Protein AF-0000000084530137 (afdb_homodimer)

Nearest PDB structures (foldseek):
  2fe7-assembly1_B  TM=9.454E-01  e=5.101E-19  Pseudomonas aeruginosa UCBPP-PA14
  3bj8-assembly2_C  TM=8.697E-01  e=1.556E-16  Mus musculus
  3bj7-assembly2_C  TM=8.629E-01  e=3.522E-16  Mus musculus
  8xj9-assembly1_A  TM=8.993E-01  e=8.491E-16  Arabidopsis thaliana
  1qsm-assembly1_D  TM=8.325E-01  e=2.299E-10  Saccharomyces cerevisiae

Radius of gyration: 19.6 Å; Cα contacts (8 Å, |Δi|>4): 644; chains: 2; bounding box: 40×62×44 Å

InterPro domains:
  IPR000182 GNAT domain [PF00583] (25-135)
  IPR000182 GNAT domain [PS51186] (1-159)
  IPR016181 Acyl-CoA N-acyltransferase [SSF55729] (1-149)
  IPR051016 Diverse Substrate Acetyltransferase [PTHR10545] (2-153)

pLDDT: mean 96.39, std 3.55, range [76.0, 98.94]

Secondary structure (DSSP, 8-state):
-EEE--GGGHHHHHHHHHHHHHHTT-GGG----HHHHHHHHHSSS---EEEEEE-TTT--EEEEEEEEEEEETTTTEEEEEEEEEEE-GGGTTSSHHHHHHHHHHHHHHHTT--EEEEEEETT-HHHHHHHHHTT-EE-TTEEEEEEEHHHHHHHHH--/-EEE--GGGHHHHHHHHHHHHHHTT-GGG----HHHHHHHHHSSS---EEEEEE-TTT--EEEEEEEEEEEETTTTEEEEEEEEEEE-GGGTTSSHHHHHHHHHHHHHHHTT--EEEEEEETT-HHHHHHHHHTT-EE-TTEEEEEEEHHHHHHHHT--

Organism: Streptomyces rubellomurinus (strain ATCC 31215) (NCBI:txid359131)

Structure (mmCIF, N/CA/C/O backbone):
data_AF-0000000084530137-model_v1
#
loop_
_entity.id
_entity.type
_entity.pdbx_description
1 polymer 'GCN5 family acetyltransferase'
#
loop_
_atom_site.group_PDB
_atom_site.id
_atom_site.type_symbol
_atom_site.label_atom_id
_atom_site.label_alt_id
_atom_site.label_comp_id
_atom_site.label_asym_id
_atom_site.label_entity_id
_atom_site.label_seq_id
_atom_site.pdbx_PDB_ins_code
_atom_site.Cartn_x
_atom_site.Cartn_y
_atom_site.Cartn_z
_atom_site.occupancy
_atom_site.B_iso_or_equiv
_atom_site.auth_seq_id
_atom_site.auth_comp_id
_atom_site.auth_asym_id
_atom_site.auth_atom_id
_atom_site.pdbx_PDB_model_num
ATOM 1 N N . MET A 1 1 ? 5.191 21.438 15.141 1 92.12 1 MET A N 1
ATOM 2 C CA . MET A 1 1 ? 5.633 20.219 15.797 1 92.12 1 MET A CA 1
ATOM 3 C C . MET A 1 1 ? 4.926 19 15.219 1 92.12 1 MET A C 1
ATOM 5 O O . MET A 1 1 ? 3.746 19.062 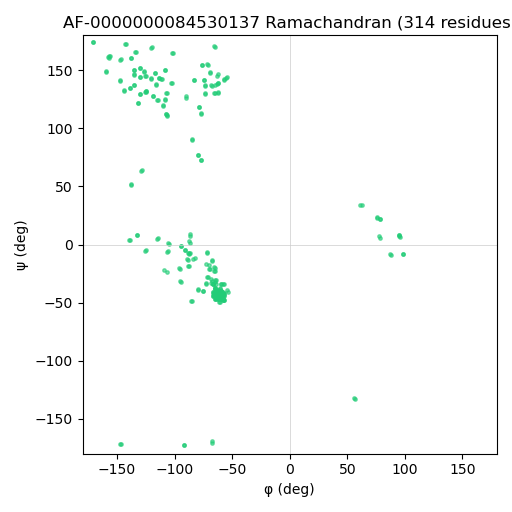14.867 1 92.12 1 MET A O 1
ATOM 9 N N . ILE A 1 2 ? 5.629 17.891 14.961 1 98.06 2 ILE A N 1
ATOM 10 C CA . ILE A 1 2 ? 5.055 16.641 14.5 1 98.06 2 ILE A CA 1
ATOM 11 C C . ILE A 1 2 ? 5.062 15.609 15.633 1 98.06 2 ILE A C 1
ATOM 13 O O . ILE A 1 2 ? 6.07 15.453 16.328 1 98.06 2 ILE A O 1
ATOM 17 N N . ARG A 1 3 ? 3.961 15 15.844 1 98.25 3 ARG A N 1
ATOM 18 C CA . ARG A 1 3 ? 3.891 13.953 16.859 1 98.25 3 ARG A CA 1
ATOM 19 C C . ARG A 1 3 ? 3.076 12.766 16.359 1 98.25 3 ARG A C 1
ATOM 21 O O . ARG A 1 3 ? 2.281 12.891 15.43 1 98.25 3 ARG A O 1
ATOM 28 N N . THR A 1 4 ? 3.293 11.586 17.047 1 98.69 4 THR A N 1
ATOM 29 C CA . THR A 1 4 ? 2.475 10.414 16.75 1 98.69 4 THR A CA 1
ATOM 30 C C . THR A 1 4 ? 1.034 10.633 17.203 1 98.69 4 THR A C 1
ATOM 32 O O . THR A 1 4 ? 0.796 11.188 18.281 1 98.69 4 THR A O 1
ATOM 35 N N . ALA A 1 5 ? 0.106 10.242 16.391 1 98.81 5 ALA A N 1
ATOM 36 C CA . ALA A 1 5 ? -1.306 10.328 16.75 1 98.81 5 ALA A CA 1
ATOM 37 C C . ALA A 1 5 ? -1.616 9.445 17.953 1 98.81 5 ALA A C 1
ATOM 39 O O . ALA A 1 5 ? -0.988 8.406 18.156 1 98.81 5 ALA A O 1
ATOM 40 N N . VAL A 1 6 ? -2.527 9.914 18.766 1 98.62 6 VAL A N 1
ATOM 41 C CA . VAL A 1 6 ? -3.057 9.125 19.875 1 98.62 6 VAL A CA 1
ATOM 42 C C . VAL A 1 6 ? -4.562 8.945 19.703 1 98.62 6 VAL A C 1
ATOM 44 O O . VAL A 1 6 ? -5.18 9.578 18.844 1 98.62 6 VAL A O 1
ATOM 47 N N . ALA A 1 7 ? -5.152 8.07 20.516 1 98.62 7 ALA A N 1
ATOM 48 C CA . ALA A 1 7 ? -6.551 7.676 20.344 1 98.62 7 ALA A CA 1
ATOM 49 C C . ALA A 1 7 ? -7.469 8.891 20.391 1 98.62 7 ALA A C 1
ATOM 51 O O . ALA A 1 7 ? -8.484 8.938 19.688 1 98.62 7 ALA A O 1
ATOM 52 N N . SER A 1 8 ? -7.102 9.836 21.188 1 98.56 8 SER A N 1
ATOM 53 C CA . SER A 1 8 ? -7.953 11.016 21.328 1 98.56 8 SER A CA 1
ATOM 54 C C . SER A 1 8 ? -7.91 11.891 20.094 1 98.56 8 SER A C 1
ATOM 56 O O . SER A 1 8 ? -8.711 12.82 19.953 1 98.56 8 SER A O 1
ATOM 58 N N . ASP A 1 9 ? -7.051 11.602 19.109 1 98.75 9 ASP A N 1
ATOM 59 C CA . ASP A 1 9 ? -6.945 12.375 17.875 1 98.75 9 ASP A CA 1
ATOM 60 C C . ASP A 1 9 ? -7.93 11.875 16.828 1 98.75 9 ASP A C 1
ATOM 62 O O . ASP A 1 9 ? -8.086 12.492 15.773 1 98.75 9 ASP A O 1
ATOM 66 N N . VAL A 1 10 ? -8.633 10.766 17.078 1 98.81 10 VAL A N 1
ATOM 67 C CA . VAL A 1 10 ? -9.453 10.109 16.062 1 98.81 10 VAL A CA 1
ATOM 68 C C . VAL A 1 10 ? -10.484 11.094 15.523 1 98.81 10 VAL A C 1
ATOM 70 O O . VAL A 1 10 ? -10.648 11.227 14.312 1 98.81 10 VAL A O 1
ATOM 73 N N . PRO A 1 11 ? -11.156 11.93 16.328 1 98.69 11 PRO A N 1
ATOM 74 C CA . PRO A 1 11 ? -12.133 12.867 15.766 1 98.69 11 PRO A CA 1
ATOM 75 C C . PRO A 1 11 ? -11.5 13.906 14.852 1 98.69 11 PRO A C 1
ATOM 77 O O . PRO A 1 11 ? -12.047 14.211 13.789 1 98.69 11 PRO A O 1
ATOM 80 N N . VAL A 1 12 ? -10.367 14.43 15.203 1 98.69 12 VAL A N 1
ATOM 81 C CA . VAL A 1 12 ? -9.742 15.453 14.367 1 98.69 12 VAL A CA 1
ATOM 82 C C . VAL A 1 12 ? -9.18 14.812 13.102 1 98.69 12 VAL A C 1
ATOM 84 O O . VAL A 1 12 ? -9.195 15.422 12.031 1 98.69 12 VAL A O 1
ATOM 87 N N . ILE A 1 13 ? -8.703 13.586 13.195 1 98.69 13 ILE A N 1
ATOM 88 C CA . ILE A 1 13 ? -8.242 12.867 12.008 1 98.69 13 ILE A CA 1
ATOM 89 C C . ILE A 1 13 ? -9.406 12.688 11.031 1 98.69 13 ILE A C 1
ATOM 91 O O . ILE A 1 13 ? -9.258 12.938 9.836 1 98.69 13 ILE A O 1
ATOM 95 N N . ARG A 1 14 ? -10.539 12.266 11.547 1 98.56 14 ARG A N 1
ATOM 96 C CA . ARG A 1 14 ? -11.711 12.125 10.68 1 98.56 14 ARG A CA 1
ATOM 97 C C . ARG A 1 14 ? -12.078 13.461 10.047 1 98.56 14 ARG A C 1
ATOM 99 O O . ARG A 1 14 ? -12.445 13.516 8.875 1 98.56 14 ARG A O 1
ATOM 106 N N . GLU A 1 15 ? -11.984 14.492 10.812 1 98.06 15 GLU A N 1
ATOM 107 C CA . GLU A 1 15 ? -12.258 15.828 10.297 1 98.06 15 GLU A CA 1
ATOM 108 C C . GLU A 1 15 ? -11.312 16.188 9.156 1 98.06 15 GLU A C 1
ATOM 110 O O . GLU A 1 15 ? -11.734 16.719 8.125 1 98.06 15 GLU A O 1
ATOM 115 N N . PHE A 1 16 ? -10.031 15.922 9.352 1 98.31 16 PHE A N 1
ATOM 116 C CA . PHE A 1 16 ? -9.047 16.188 8.312 1 98.31 16 PHE A CA 1
ATOM 117 C C . PHE A 1 16 ? -9.352 15.398 7.051 1 98.31 16 PHE A C 1
ATOM 119 O O . PHE A 1 16 ? -9.211 15.914 5.938 1 98.31 16 PHE A O 1
ATOM 126 N N . ILE A 1 17 ? -9.75 14.117 7.227 1 97.81 17 ILE A N 1
ATOM 127 C CA . ILE A 1 17 ? -10.102 13.281 6.09 1 97.81 17 ILE A CA 1
ATOM 128 C C . ILE A 1 17 ? -11.266 13.906 5.328 1 97.81 17 ILE A C 1
ATOM 130 O O . ILE A 1 17 ? -11.258 13.961 4.098 1 97.81 17 ILE A O 1
ATOM 134 N N . ARG A 1 18 ? -12.234 14.422 6.004 1 97 18 ARG A N 1
ATOM 135 C CA . ARG A 1 18 ? -13.391 15.062 5.387 1 97 18 ARG A CA 1
ATOM 136 C C . ARG A 1 18 ? -12.984 16.344 4.66 1 97 18 ARG A C 1
ATOM 138 O O . ARG A 1 18 ? -13.445 16.594 3.545 1 97 18 ARG A O 1
ATOM 145 N N . GLU A 1 19 ? -12.164 17.141 5.289 1 96.69 19 GLU A N 1
ATOM 146 C CA . GLU A 1 19 ? -11.68 18.359 4.664 1 96.69 19 GLU A CA 1
ATOM 147 C C . GLU A 1 19 ? -10.891 18.062 3.391 1 96.69 19 GLU A C 1
ATOM 149 O O . GLU A 1 19 ? -11.023 18.766 2.391 1 96.69 19 GLU A O 1
ATOM 154 N N . LEU A 1 20 ? -10.102 17 3.482 1 95.56 20 LEU A N 1
ATOM 155 C CA . LEU A 1 20 ? -9.352 16.562 2.309 1 95.56 20 LEU A CA 1
ATOM 156 C C . LEU A 1 20 ? -10.297 16.141 1.185 1 95.56 20 LEU A C 1
ATOM 158 O O . LEU A 1 20 ? -10.094 16.516 0.028 1 95.56 20 LEU A O 1
ATOM 162 N N . ALA A 1 21 ? -11.281 15.359 1.534 1 93.88 21 ALA A N 1
ATOM 163 C CA . ALA A 1 21 ? -12.273 14.93 0.555 1 93.88 21 ALA A CA 1
ATOM 164 C C . ALA A 1 21 ? -12.961 16.125 -0.092 1 93.88 21 ALA A C 1
ATOM 166 O O . ALA A 1 21 ? -13.234 16.109 -1.296 1 93.88 21 ALA A O 1
ATOM 167 N N . GLU A 1 22 ? -13.281 17.109 0.69 1 92.5 22 GLU A N 1
ATOM 168 C CA . GLU A 1 22 ? -13.898 18.328 0.171 1 92.5 22 GLU A CA 1
ATOM 169 C C . GLU A 1 22 ? -12.977 19.031 -0.825 1 92.5 22 GLU A C 1
ATOM 171 O O . GLU A 1 22 ? -13.43 19.5 -1.873 1 92.5 22 GLU A O 1
ATOM 176 N N . TYR A 1 23 ? -11.766 19.062 -0.437 1 87.31 23 TYR A N 1
ATOM 177 C CA . TYR A 1 23 ? -10.773 19.672 -1.307 1 87.31 23 TYR A CA 1
ATOM 178 C C . TYR A 1 23 ? -10.695 18.953 -2.648 1 87.31 23 TYR A C 1
ATOM 180 O O . TYR A 1 23 ? -10.539 19.594 -3.693 1 87.31 23 TYR A O 1
ATOM 188 N N . GLU A 1 24 ? -10.828 17.609 -2.615 1 85.25 24 GLU A N 1
ATOM 189 C CA . GLU A 1 24 ? -10.742 16.781 -3.818 1 85.25 24 GLU A CA 1
ATOM 190 C C . GLU A 1 24 ? -12.102 16.672 -4.504 1 85.25 24 GLU A C 1
ATOM 192 O O . GLU A 1 24 ? -12.266 15.898 -5.449 1 85.25 24 GLU A O 1
ATOM 197 N N . LYS A 1 25 ? -13.164 17.422 -4.078 1 84.88 25 LYS A N 1
ATOM 198 C CA . LYS A 1 25 ? -14.508 17.547 -4.637 1 84.88 25 LYS A CA 1
ATOM 199 C C . LYS A 1 25 ? -15.242 16.219 -4.609 1 84.88 25 LYS A C 1
ATOM 201 O O . LYS A 1 25 ? -15.984 15.891 -5.535 1 84.88 25 LYS A O 1
ATOM 206 N N . GLU A 1 26 ? -14.938 15.383 -3.502 1 85.69 26 GLU A N 1
ATOM 207 C CA . GLU A 1 26 ? -15.633 14.109 -3.303 1 85.69 26 GLU A CA 1
ATOM 208 C C . GLU A 1 26 ? -15.992 13.906 -1.833 1 85.69 26 GLU A C 1
ATOM 210 O O . GLU A 1 26 ? -15.711 12.844 -1.267 1 85.69 26 GLU A O 1
ATOM 215 N N . PRO A 1 27 ? -16.641 14.906 -1.236 1 83.94 27 PRO A N 1
ATOM 216 C CA . PRO A 1 27 ? -16.906 14.758 0.197 1 83.94 27 PRO A CA 1
ATOM 217 C C . PRO A 1 27 ? -17.844 13.594 0.507 1 83.94 27 PRO A C 1
ATOM 219 O O . PRO A 1 27 ? -17.766 13 1.58 1 83.94 27 PRO A O 1
ATOM 222 N N . GLN A 1 28 ? -18.734 13.266 -0.36 1 85.06 28 GLN A N 1
ATOM 223 C CA . GLN A 1 28 ? -19.719 12.219 -0.14 1 85.06 28 GLN A CA 1
ATOM 224 C C . GLN A 1 28 ? -19.062 10.844 -0.082 1 85.06 28 GLN A C 1
ATOM 226 O O . GLN A 1 28 ? -19.672 9.883 0.391 1 85.06 28 GLN A O 1
ATOM 231 N N . GLU A 1 29 ? -17.875 10.805 -0.488 1 86.38 29 GLU A N 1
ATOM 232 C CA . GLU A 1 29 ? -17.172 9.531 -0.521 1 86.38 29 GLU A CA 1
ATOM 233 C C . GLU A 1 29 ? -16.469 9.25 0.808 1 86.38 29 GLU A C 1
ATOM 235 O O . GLU A 1 29 ? -16.078 8.109 1.08 1 86.38 29 GLU A O 1
ATOM 240 N N . ALA A 1 30 ? -16.266 10.25 1.609 1 92.69 30 ALA A N 1
ATOM 241 C CA . ALA A 1 30 ? -15.609 10.07 2.906 1 92.69 30 ALA A CA 1
ATOM 242 C C . ALA A 1 30 ? -16.625 9.656 3.971 1 92.69 30 ALA A C 1
ATOM 244 O O . ALA A 1 30 ? -17.172 10.5 4.688 1 92.69 30 ALA A O 1
ATOM 245 N N . VAL A 1 31 ? -16.828 8.391 4.148 1 94.44 31 VAL A N 1
ATOM 246 C CA . VAL A 1 31 ? -17.906 7.902 5.004 1 94.44 31 VAL A CA 1
ATOM 247 C C . VAL A 1 31 ? -17.328 7.168 6.207 1 94.44 31 VAL A C 1
ATOM 249 O O . VAL A 1 31 ? -18.062 6.578 7 1 94.44 31 VAL A O 1
ATOM 252 N N . ALA A 1 32 ? -16.047 7.188 6.324 1 96.75 32 ALA A N 1
ATOM 253 C CA . ALA A 1 32 ? -15.398 6.504 7.438 1 96.75 32 ALA A CA 1
ATOM 254 C C . ALA A 1 32 ? -15.914 7.023 8.773 1 96.75 32 ALA A C 1
ATOM 256 O O . ALA A 1 32 ? -16.125 8.227 8.945 1 96.75 32 ALA A O 1
ATOM 257 N N . THR A 1 33 ? -16.094 6.129 9.773 1 98 33 THR A N 1
ATOM 258 C CA . THR A 1 33 ? -16.578 6.5 11.102 1 98 33 THR A CA 1
ATOM 259 C C . THR A 1 33 ? -15.422 6.582 12.094 1 98 33 THR A C 1
ATOM 261 O O . THR A 1 33 ? -14.336 6.059 11.844 1 98 33 THR A O 1
ATOM 264 N N . ASP A 1 34 ? -15.742 7.219 13.211 1 98.38 34 ASP A N 1
ATOM 265 C CA . ASP A 1 34 ? -14.758 7.27 14.297 1 98.38 34 ASP A CA 1
ATOM 266 C C . ASP A 1 34 ? -14.383 5.867 14.758 1 98.38 34 ASP A C 1
ATOM 268 O O . ASP A 1 34 ? -13.219 5.594 15.047 1 98.38 34 ASP A O 1
ATOM 272 N N . GLU A 1 35 ? -15.375 5.051 14.82 1 98.31 35 GLU A N 1
ATOM 273 C CA . GLU A 1 35 ? -15.148 3.688 15.297 1 98.31 35 GLU A CA 1
ATOM 274 C C . GLU A 1 35 ? -14.219 2.924 14.359 1 98.31 35 GLU A C 1
ATOM 276 O O . GLU A 1 35 ? -13.312 2.227 14.805 1 98.31 35 GLU A O 1
ATOM 281 N N . GLN A 1 36 ? -14.469 3.006 13.109 1 98.38 36 GLN A N 1
ATOM 282 C CA . GLN A 1 36 ? -13.625 2.352 12.117 1 98.38 36 GLN A CA 1
ATOM 283 C C . GLN A 1 36 ? -12.18 2.842 12.219 1 98.38 36 GLN A C 1
ATOM 285 O O . GLN A 1 36 ? -11.25 2.039 12.227 1 98.38 36 GLN A O 1
ATOM 290 N N . LEU A 1 37 ? -12.047 4.172 12.297 1 98.69 37 LEU A N 1
ATOM 291 C CA . LEU A 1 37 ? -10.711 4.766 12.359 1 98.69 37 LEU A CA 1
ATOM 292 C C . LEU A 1 37 ? -10.016 4.391 13.664 1 98.69 37 LEU A C 1
ATOM 294 O O . LEU A 1 37 ? -8.82 4.105 13.672 1 98.69 37 LEU A O 1
ATOM 298 N N . HIS A 1 38 ? -10.766 4.406 14.75 1 98.75 38 HIS A N 1
ATOM 299 C CA . HIS A 1 38 ? -10.195 3.994 16.031 1 98.75 38 HIS A CA 1
ATOM 300 C C . HIS A 1 38 ? -9.68 2.561 15.961 1 98.75 38 HIS A C 1
ATOM 302 O O . HIS A 1 38 ? -8.57 2.275 16.422 1 98.75 38 HIS A O 1
ATOM 308 N N . THR A 1 39 ? -10.438 1.698 15.422 1 98.44 39 THR A N 1
ATOM 309 C CA . THR A 1 39 ? -10.047 0.297 15.312 1 98.44 39 THR A CA 1
ATOM 310 C C . THR A 1 39 ? -8.805 0.145 14.445 1 98.44 39 THR A C 1
ATOM 312 O O . THR A 1 39 ? -7.867 -0.567 14.812 1 98.44 39 THR A O 1
ATOM 315 N N . ALA A 1 40 ? -8.773 0.836 13.305 1 98.5 40 ALA A N 1
ATOM 316 C CA . ALA A 1 40 ? -7.672 0.711 12.359 1 98.5 40 ALA A CA 1
ATOM 317 C C . ALA A 1 40 ? -6.371 1.255 12.945 1 98.5 40 ALA A C 1
ATOM 319 O O . ALA A 1 40 ? -5.293 0.729 12.672 1 98.5 40 ALA A O 1
ATOM 320 N N . LEU A 1 41 ? -6.48 2.291 13.758 1 98.75 41 LEU A N 1
ATOM 321 C CA . LEU A 1 41 ? -5.309 3.021 14.234 1 98.75 41 LEU A CA 1
ATOM 322 C C . LEU A 1 41 ? -4.859 2.498 15.594 1 98.75 41 LEU A C 1
ATOM 324 O O . LEU A 1 41 ? -3.664 2.506 15.898 1 98.75 41 LEU A O 1
ATOM 328 N N . PHE A 1 42 ? -5.84 2.023 16.422 1 98.56 42 PHE A N 1
ATOM 329 C CA . PHE A 1 42 ? -5.496 1.815 17.828 1 98.56 42 PHE A CA 1
ATOM 330 C C . PHE A 1 42 ? -6.109 0.521 18.344 1 98.56 42 PHE A C 1
ATOM 332 O O . PHE A 1 42 ? -6.066 0.25 19.547 1 98.56 42 PHE A O 1
ATOM 339 N N . GLY A 1 43 ? -6.766 -0.242 17.484 1 97.44 43 GLY A N 1
ATOM 340 C CA . GLY A 1 43 ? -7.309 -1.525 17.906 1 97.44 43 GLY A CA 1
ATOM 341 C C . GLY A 1 43 ? -6.238 -2.549 18.234 1 97.44 43 GLY A C 1
ATOM 342 O O . GLY A 1 43 ? -5.055 -2.217 18.312 1 97.44 43 GLY A O 1
ATOM 343 N N . PRO A 1 44 ? -6.535 -3.795 18.422 1 95.56 44 PRO A N 1
ATOM 344 C CA . PRO A 1 44 ? -5.605 -4.84 18.875 1 95.56 44 PRO A CA 1
ATOM 345 C C . PRO A 1 44 ? -4.594 -5.223 17.797 1 95.56 44 PRO A C 1
ATOM 347 O O . PRO A 1 44 ? -3.506 -5.715 18.109 1 95.56 44 PRO A O 1
ATOM 350 N N . ASP A 1 45 ? -4.941 -5.074 16.578 1 95.12 45 ASP A N 1
ATOM 351 C CA . ASP A 1 45 ? -4.066 -5.395 15.453 1 95.12 45 ASP A CA 1
ATOM 352 C C . ASP A 1 45 ? -3.979 -4.223 14.477 1 95.12 45 ASP A C 1
ATOM 354 O O . ASP A 1 45 ? -4.406 -4.336 13.32 1 95.12 45 ASP A O 1
ATOM 358 N N . PRO A 1 46 ? -3.447 -3.131 14.938 1 97.62 46 PRO A N 1
ATOM 359 C CA . PRO A 1 46 ? -3.416 -1.936 14.094 1 97.62 46 PRO A CA 1
ATOM 360 C C . PRO A 1 46 ? -2.549 -2.115 12.852 1 97.62 46 PRO A C 1
ATOM 362 O O . PRO A 1 46 ? -1.483 -2.73 12.914 1 97.62 46 PRO A O 1
ATOM 365 N N . ALA A 1 47 ? -3.012 -1.654 11.734 1 98.31 47 ALA A N 1
ATOM 366 C CA . ALA A 1 47 ? -2.264 -1.688 10.484 1 98.31 47 ALA A CA 1
ATOM 367 C C . ALA A 1 47 ? -2.316 -0.337 9.781 1 98.31 47 ALA A C 1
ATOM 369 O O . ALA A 1 47 ? -2.074 -0.251 8.57 1 98.31 47 ALA A O 1
ATOM 370 N N . LEU A 1 48 ? -2.844 0.654 10.453 1 98.81 48 LEU A N 1
ATOM 371 C CA . LEU A 1 48 ? -2.826 2.064 10.086 1 98.81 48 LEU A CA 1
ATOM 372 C C . LEU A 1 48 ? -2.137 2.898 11.156 1 98.81 48 LEU A C 1
ATOM 374 O O . LEU A 1 48 ? -2.305 2.643 12.352 1 98.81 48 LEU A O 1
ATOM 378 N N . PHE A 1 49 ? -1.392 3.9 10.641 1 98.88 49 PHE A N 1
ATOM 379 C CA . PHE A 1 49 ? -0.631 4.73 11.57 1 98.88 49 PHE A CA 1
ATOM 380 C C . PHE A 1 49 ? -0.782 6.207 11.219 1 98.88 49 PHE A C 1
ATOM 382 O O . PHE A 1 49 ? -0.988 6.559 10.055 1 98.88 49 PHE A O 1
ATOM 389 N N . GLY A 1 50 ? -0.696 7.023 12.234 1 98.81 50 GLY A N 1
ATOM 390 C CA . GLY A 1 50 ? -0.952 8.438 11.992 1 98.81 50 GLY A CA 1
ATOM 391 C C . GLY A 1 50 ? 0.061 9.352 12.656 1 98.81 50 GLY A C 1
ATOM 392 O O . GLY A 1 50 ? 0.558 9.047 13.742 1 98.81 50 GLY A O 1
ATOM 393 N N . LEU A 1 51 ? 0.352 10.461 12.016 1 98.94 51 LEU A N 1
ATOM 394 C CA . LEU A 1 51 ? 1.078 11.602 12.562 1 98.94 51 LEU A CA 1
ATOM 395 C C . LEU A 1 51 ? 0.195 12.844 12.586 1 98.94 51 LEU A C 1
ATOM 397 O O . LEU A 1 51 ? -0.662 13.023 11.719 1 98.94 51 LEU A O 1
ATOM 401 N N . ILE A 1 52 ? 0.418 13.688 13.57 1 98.88 52 ILE A N 1
ATOM 402 C CA . ILE A 1 52 ? -0.293 14.953 13.695 1 98.88 52 ILE A CA 1
ATOM 403 C C . ILE A 1 52 ? 0.701 16.109 13.625 1 98.88 52 ILE A C 1
ATOM 405 O O . ILE A 1 52 ? 1.749 16.078 14.273 1 98.88 52 ILE A O 1
ATOM 409 N N . ALA A 1 53 ? 0.429 17.031 12.758 1 98.75 53 ALA A N 1
ATOM 410 C CA . ALA A 1 53 ? 1.119 18.312 12.766 1 98.75 53 ALA A CA 1
ATOM 411 C C . ALA A 1 53 ? 0.384 19.328 13.648 1 98.75 53 ALA A C 1
ATOM 413 O O . ALA A 1 53 ? -0.814 19.562 13.469 1 98.75 53 ALA A O 1
ATOM 414 N N . GLU A 1 54 ? 1.09 19.891 14.547 1 98.12 54 GLU A N 1
ATOM 415 C CA . GLU A 1 54 ? 0.515 20.891 15.438 1 98.12 54 GLU A CA 1
ATOM 416 C C . GLU A 1 54 ? 1.079 22.281 15.148 1 98.12 54 GLU A C 1
ATOM 418 O O . GLU A 1 54 ? 2.266 22.422 14.844 1 98.12 54 GLU A O 1
ATOM 423 N N . ASP A 1 55 ? 0.166 23.25 15.266 1 95.62 55 ASP A N 1
ATOM 424 C CA . ASP A 1 55 ? 0.615 24.641 15.219 1 95.62 55 ASP A CA 1
ATOM 425 C C . ASP A 1 55 ? 1.51 24.969 16.406 1 95.62 55 ASP A C 1
ATOM 427 O O . ASP A 1 55 ? 1.137 24.719 17.562 1 95.62 55 ASP A O 1
ATOM 431 N N . ASP A 1 56 ? 2.609 25.547 16.141 1 90.88 56 ASP A N 1
ATOM 432 C CA . ASP A 1 56 ? 3.586 25.781 17.203 1 90.88 56 ASP A CA 1
ATOM 433 C C . ASP A 1 56 ? 3.064 26.812 18.203 1 90.88 56 ASP A C 1
ATOM 435 O O . ASP A 1 56 ? 3.377 26.734 19.391 1 90.88 56 ASP A O 1
ATOM 439 N N . ALA A 1 57 ? 2.307 27.75 17.75 1 92.19 57 ALA A N 1
ATOM 440 C CA . ALA A 1 57 ? 1.833 28.844 18.594 1 92.19 57 ALA A CA 1
ATOM 441 C C . ALA A 1 57 ? 0.642 28.406 19.438 1 92.19 57 ALA A C 1
ATOM 443 O O . ALA A 1 57 ? 0.564 28.719 20.625 1 92.19 57 ALA A O 1
ATOM 444 N N . THR A 1 58 ? -0.281 27.609 18.906 1 93.62 58 THR A N 1
ATOM 445 C CA . THR A 1 58 ? -1.544 27.297 19.562 1 93.62 58 THR A CA 1
ATOM 446 C C . THR A 1 58 ? -1.549 25.875 20.094 1 93.62 58 THR A C 1
ATOM 448 O O . THR A 1 58 ? -2.35 25.516 20.953 1 93.62 58 THR A O 1
ATOM 451 N N . GLY A 1 59 ? -0.758 25.031 19.547 1 94.62 59 GLY A N 1
ATOM 452 C CA . GLY A 1 59 ? -0.756 23.609 19.891 1 94.62 59 GLY A CA 1
ATOM 453 C C . GLY A 1 59 ? -1.894 22.844 19.266 1 94.62 59 GLY A C 1
ATOM 454 O O . GLY A 1 59 ? -2.055 21.641 19.516 1 94.62 59 GLY A O 1
ATOM 455 N N . GLU A 1 60 ? -2.621 23.469 18.422 1 96.75 60 GLU A N 1
ATOM 456 C CA . GLU A 1 60 ? -3.77 22.844 17.781 1 96.75 60 GLU A CA 1
ATOM 457 C C . GLU A 1 60 ? -3.338 22.016 16.562 1 96.75 60 GLU A C 1
ATOM 459 O O . GLU A 1 60 ? -2.449 22.422 15.812 1 96.75 60 GLU A O 1
ATOM 464 N N . PRO A 1 61 ? -4.031 20.859 16.422 1 98.56 61 PRO A N 1
ATOM 465 C CA . PRO A 1 61 ? -3.754 20.109 15.195 1 98.56 61 PRO A CA 1
ATOM 466 C C . PRO A 1 61 ? -4.125 20.875 13.93 1 98.56 61 PRO A C 1
ATOM 468 O O . PRO A 1 61 ? -5.23 21.422 13.836 1 98.56 61 PRO A O 1
ATOM 471 N N . VAL A 1 62 ? -3.193 20.938 12.969 1 98.44 62 VAL A N 1
ATOM 472 C CA . VAL A 1 62 ? -3.463 21.688 11.758 1 98.44 62 VAL A CA 1
ATOM 473 C C . VAL A 1 62 ? -3.275 20.797 10.531 1 98.44 62 VAL A C 1
ATOM 475 O O . VAL A 1 62 ? -3.539 21.219 9.406 1 98.44 62 VAL A O 1
ATOM 478 N N . GLY A 1 63 ? -2.814 19.562 10.727 1 98.56 63 GLY A N 1
ATOM 479 C CA . GLY A 1 63 ? -2.607 18.625 9.633 1 98.56 63 GLY A CA 1
ATOM 480 C C . GLY A 1 63 ? -2.295 17.219 10.109 1 98.56 63 GLY A C 1
ATOM 481 O O . GLY A 1 63 ? -2.182 16.969 11.312 1 98.56 63 GLY A O 1
ATOM 482 N N . PHE A 1 64 ? -2.225 16.328 9.125 1 98.88 64 PHE A N 1
ATOM 483 C CA . PHE A 1 64 ? -1.947 14.945 9.492 1 98.88 64 PHE A CA 1
ATOM 484 C C . PHE A 1 64 ? -1.345 14.188 8.312 1 98.88 64 PHE A C 1
ATOM 486 O O . PHE A 1 64 ? -1.347 14.68 7.184 1 98.88 64 PHE A O 1
ATOM 493 N N . ALA A 1 65 ? -0.739 13.102 8.625 1 98.81 65 ALA A N 1
ATOM 494 C CA . ALA A 1 65 ? -0.377 12.031 7.695 1 98.81 65 ALA A CA 1
ATOM 495 C C . ALA A 1 65 ? -0.835 10.68 8.219 1 98.81 65 ALA A C 1
ATOM 497 O O . ALA A 1 65 ? -0.614 10.352 9.391 1 98.81 65 ALA A O 1
ATOM 498 N N . VAL A 1 66 ? -1.526 9.914 7.414 1 98.81 66 VAL A N 1
ATOM 499 C CA . VAL A 1 66 ? -1.841 8.531 7.762 1 98.81 66 VAL A CA 1
ATOM 500 C C . VAL A 1 66 ? -1.169 7.578 6.773 1 98.81 66 VAL A C 1
ATOM 502 O O . VAL A 1 66 ? -1.125 7.855 5.57 1 98.81 66 VAL A O 1
ATOM 505 N N . TRP A 1 67 ? -0.616 6.523 7.309 1 98.88 67 TRP A N 1
ATOM 506 C CA . TRP A 1 67 ? 0.218 5.633 6.508 1 98.88 67 TRP A CA 1
ATOM 507 C C . TRP A 1 67 ? 0.086 4.191 6.984 1 98.88 67 TRP A C 1
ATOM 509 O O . TRP A 1 67 ? -0.47 3.934 8.055 1 98.88 67 TRP A O 1
ATOM 519 N N . PHE A 1 68 ? 0.422 3.23 6.148 1 98.88 68 PHE A N 1
ATOM 520 C CA . PHE A 1 68 ? 0.481 1.809 6.469 1 98.88 68 PHE A CA 1
ATOM 521 C C . PHE A 1 68 ? 1.76 1.184 5.922 1 98.88 68 PHE A C 1
ATOM 523 O O . PHE A 1 68 ? 2.498 1.824 5.168 1 98.88 68 PHE A O 1
ATOM 530 N N . ARG A 1 69 ? 2.061 0.008 6.383 1 98.75 69 ARG A N 1
ATOM 531 C CA . ARG A 1 69 ? 3.285 -0.659 5.953 1 98.75 69 ARG A CA 1
ATOM 532 C C . ARG A 1 69 ? 3.107 -1.289 4.574 1 98.75 69 ARG A C 1
ATOM 534 O O . ARG A 1 69 ? 2.166 -2.053 4.352 1 98.75 69 ARG A O 1
ATOM 541 N N . ASN A 1 70 ? 3.896 -0.839 3.615 1 98.81 70 ASN A N 1
ATOM 542 C CA . ASN A 1 70 ? 4.051 -1.621 2.393 1 98.81 70 ASN A CA 1
ATOM 543 C C . ASN A 1 70 ? 5.234 -2.58 2.488 1 98.81 70 ASN A C 1
ATOM 545 O O . ASN A 1 70 ? 5.727 -2.857 3.582 1 98.81 70 ASN A O 1
ATOM 549 N N . PHE A 1 71 ? 5.594 -3.248 1.384 1 98.62 71 PHE A N 1
ATOM 550 C CA . PHE A 1 71 ? 6.676 -4.227 1.42 1 98.62 71 PHE A CA 1
ATOM 551 C C . PHE A 1 71 ? 7.422 -4.258 0.093 1 98.62 71 PHE A C 1
ATOM 553 O O . PHE A 1 71 ? 6.812 -4.156 -0.973 1 98.62 71 PHE A O 1
ATOM 560 N N . SER A 1 72 ? 8.711 -4.398 0.2 1 97.31 72 SER A N 1
ATOM 561 C CA . SER A 1 72 ? 9.555 -4.637 -0.97 1 97.31 72 SER A CA 1
ATOM 562 C C . SER A 1 72 ? 10.055 -6.074 -1.004 1 97.31 72 SER A C 1
ATOM 564 O O . SER A 1 72 ? 10.898 -6.461 -0.194 1 97.31 72 SER A O 1
ATOM 566 N N . THR A 1 73 ? 9.586 -6.836 -1.974 1 96.69 73 THR A N 1
ATOM 567 C CA . THR A 1 73 ? 10.023 -8.219 -2.102 1 96.69 73 THR A CA 1
ATOM 568 C C . THR A 1 73 ? 11.477 -8.289 -2.551 1 96.69 73 THR A C 1
ATOM 570 O O . THR A 1 73 ? 12.141 -9.312 -2.367 1 96.69 73 THR A O 1
ATOM 573 N N . TRP A 1 74 ? 11.969 -7.207 -3.164 1 95 74 TRP A N 1
ATOM 574 C CA . TRP A 1 74 ? 13.359 -7.156 -3.607 1 95 74 TRP A CA 1
ATOM 575 C C . TRP A 1 74 ? 14.305 -6.957 -2.426 1 95 74 TRP A C 1
ATOM 577 O O . TRP A 1 74 ? 15.328 -7.637 -2.318 1 95 74 TRP A O 1
ATOM 587 N N . ARG A 1 75 ? 13.852 -6.113 -1.532 1 96.12 75 ARG A N 1
ATOM 588 C CA . ARG A 1 75 ? 14.711 -5.762 -0.406 1 96.12 75 ARG A CA 1
ATOM 589 C C . ARG A 1 75 ? 14.398 -6.617 0.815 1 96.12 75 ARG A C 1
ATOM 591 O O . ARG A 1 75 ? 15.203 -6.707 1.742 1 96.12 75 ARG A O 1
ATOM 598 N N . GLY A 1 76 ? 13.219 -7.172 0.812 1 97.44 76 GLY A N 1
ATOM 599 C CA . GLY A 1 76 ? 12.805 -8.008 1.929 1 97.44 76 GLY A CA 1
ATOM 600 C C . GLY A 1 76 ? 12.43 -7.203 3.164 1 97.44 76 GLY A C 1
ATOM 601 O O . GLY A 1 76 ? 12.562 -7.691 4.289 1 97.44 76 GLY A O 1
ATOM 602 N N . THR A 1 77 ? 12.07 -5.957 2.971 1 97.69 77 THR A N 1
ATOM 603 C CA . THR A 1 77 ? 11.727 -5.117 4.113 1 97.69 77 THR A CA 1
ATOM 604 C C . THR A 1 77 ? 10.391 -4.422 3.891 1 97.69 77 THR A C 1
ATOM 606 O O . THR A 1 77 ? 9.992 -4.184 2.75 1 97.69 77 THR A O 1
ATOM 609 N N . HIS A 1 78 ? 9.75 -4.148 5.012 1 98.44 78 HIS A N 1
ATOM 610 C CA . HIS A 1 78 ? 8.617 -3.234 4.953 1 98.44 78 HIS A CA 1
ATOM 611 C C . HIS A 1 78 ? 9.055 -1.83 4.555 1 98.44 78 HIS A C 1
ATOM 613 O O . HIS A 1 78 ? 10.25 -1.577 4.375 1 98.44 78 HIS A O 1
ATOM 619 N N . GLY A 1 79 ? 8.133 -0.968 4.27 1 98.62 79 GLY A N 1
ATOM 620 C CA . GLY A 1 79 ? 8.211 0.462 4.023 1 98.62 79 GLY A CA 1
ATOM 621 C C . GLY A 1 79 ? 6.992 1.222 4.504 1 98.62 79 GLY A C 1
ATOM 622 O O . GLY A 1 79 ? 6.18 0.686 5.262 1 98.62 79 GLY A O 1
ATOM 623 N N . VAL A 1 80 ? 7.004 2.469 4.121 1 98.81 80 VAL A N 1
ATOM 624 C CA . VAL A 1 80 ? 5.879 3.342 4.43 1 98.81 80 VAL A CA 1
ATOM 625 C C . VAL A 1 80 ? 5.094 3.641 3.154 1 98.81 80 VAL A C 1
ATOM 627 O O . VAL A 1 80 ? 5.672 4.027 2.137 1 98.81 80 VAL A O 1
ATOM 630 N N . TYR A 1 81 ? 3.826 3.361 3.203 1 98.94 81 TYR A N 1
ATOM 631 C CA . TYR A 1 81 ? 2.947 3.918 2.182 1 98.94 81 TYR A CA 1
ATOM 632 C C . TYR A 1 81 ? 2.08 5.031 2.756 1 98.94 81 TYR A C 1
ATOM 634 O O . TYR A 1 81 ? 1.211 4.781 3.594 1 98.94 81 TYR A O 1
ATOM 642 N N . LEU A 1 82 ? 2.348 6.258 2.328 1 98.81 82 LEU A N 1
ATOM 643 C CA . LEU A 1 82 ? 1.584 7.426 2.754 1 98.81 82 LEU A CA 1
ATOM 644 C C . LEU A 1 82 ? 0.246 7.496 2.025 1 98.81 82 LEU A C 1
ATOM 646 O O . LEU A 1 82 ? 0.205 7.723 0.814 1 98.81 82 LEU A O 1
ATOM 650 N N . GLU A 1 83 ? -0.846 7.309 2.74 1 98.44 83 GLU A N 1
ATOM 651 C CA . GLU A 1 83 ? -2.184 7.305 2.154 1 98.44 83 GLU A CA 1
ATOM 652 C C . GLU A 1 83 ? -2.736 8.719 2.035 1 98.44 83 GLU A C 1
ATOM 654 O O . GLU A 1 83 ? -3.285 9.094 0.996 1 98.44 83 GLU A O 1
ATOM 659 N N . ASP A 1 84 ? -2.641 9.453 3.104 1 97.94 84 ASP A N 1
ATOM 660 C CA . ASP A 1 84 ? -3.131 10.828 3.1 1 97.94 84 ASP A CA 1
ATOM 661 C C . ASP A 1 84 ? -2.131 11.773 3.766 1 97.94 84 ASP A C 1
ATOM 663 O O . ASP A 1 84 ? -1.528 11.422 4.785 1 97.94 84 ASP A O 1
ATOM 667 N N . LEU A 1 85 ? -1.967 12.828 3.18 1 97.56 85 LEU A N 1
ATOM 668 C CA . LEU A 1 85 ? -1.268 13.984 3.73 1 97.56 85 LEU A CA 1
ATOM 669 C C . LEU A 1 85 ? -2.084 15.258 3.537 1 97.56 85 LEU A C 1
ATOM 671 O O . LEU A 1 85 ? -2.471 15.586 2.414 1 97.56 85 LEU A O 1
ATOM 675 N N . TYR A 1 86 ? -2.391 15.906 4.66 1 97.5 86 TYR A N 1
ATOM 676 C CA . TYR A 1 86 ? -3.258 17.078 4.602 1 97.5 86 TYR A CA 1
ATOM 677 C C . TYR A 1 86 ? -2.828 18.125 5.625 1 97.5 86 TYR A C 1
ATOM 679 O O . TYR A 1 86 ? -2.477 17.781 6.758 1 97.5 86 TYR A O 1
ATOM 687 N N . VAL A 1 87 ? -2.738 19.297 5.195 1 97.25 87 VAL A N 1
ATOM 688 C CA . VAL A 1 87 ? -2.547 20.469 6.035 1 97.25 87 VAL A CA 1
ATOM 689 C C . VAL A 1 87 ? -3.65 21.484 5.762 1 97.25 87 VAL A C 1
ATOM 691 O O . VAL A 1 87 ? -3.967 21.781 4.602 1 97.25 87 VAL A O 1
ATOM 694 N N . ARG A 1 88 ? -4.262 22 6.805 1 97.31 88 ARG A N 1
ATOM 695 C CA . ARG A 1 88 ? -5.301 23 6.629 1 97.31 88 ARG A CA 1
ATOM 696 C C . ARG A 1 88 ? -4.789 24.188 5.809 1 97.31 88 ARG A C 1
ATOM 698 O O . ARG A 1 88 ? -3.645 24.609 5.973 1 97.31 88 ARG A O 1
ATOM 705 N N . PRO A 1 89 ? -5.707 24.703 4.984 1 95.62 89 PRO A N 1
ATOM 706 C CA . PRO A 1 89 ? -5.305 25.797 4.102 1 95.62 89 PRO A CA 1
ATOM 707 C C . PRO A 1 89 ? -4.66 26.953 4.859 1 95.62 89 PRO A C 1
ATOM 709 O O . PRO A 1 89 ? -3.643 27.5 4.414 1 95.62 89 PRO A O 1
ATOM 712 N N . GLU A 1 90 ? -5.148 27.328 5.988 1 94.31 90 GLU A N 1
ATOM 713 C CA . GLU A 1 90 ? -4.668 28.469 6.742 1 94.31 90 GLU A CA 1
ATOM 714 C C . GLU A 1 90 ? -3.289 28.219 7.34 1 94.31 90 GLU A C 1
ATOM 716 O O . GLU A 1 90 ? -2.609 29.141 7.777 1 94.31 90 GLU A O 1
ATOM 721 N N . ALA A 1 91 ? -2.9 26.969 7.422 1 95.25 91 ALA A N 1
ATOM 722 C CA . ALA A 1 91 ? -1.62 26.609 8.023 1 95.25 91 ALA A CA 1
ATOM 723 C C . ALA A 1 91 ? -0.594 26.234 6.961 1 95.25 91 ALA A C 1
ATOM 725 O O . ALA A 1 91 ? 0.535 25.859 7.281 1 95.25 91 ALA A O 1
ATOM 726 N N . ARG A 1 92 ? -0.976 26.297 5.695 1 92.62 92 ARG A N 1
ATOM 727 C CA . ARG A 1 92 ? -0.057 25.953 4.613 1 92.62 92 ARG A CA 1
ATOM 728 C C . ARG A 1 92 ? 1.021 27.016 4.457 1 92.62 92 ARG A C 1
ATOM 730 O O . ARG A 1 92 ? 0.858 28.156 4.926 1 92.62 92 ARG A O 1
ATOM 737 N N . GLY A 1 93 ? 2.15 26.641 3.928 1 89 93 GLY A N 1
ATOM 738 C CA . GLY A 1 93 ? 3.271 27.562 3.797 1 89 93 GLY A CA 1
ATOM 739 C C . GLY A 1 93 ? 4.16 27.594 5.023 1 89 93 GLY A C 1
ATOM 740 O O . GLY A 1 93 ? 5.227 28.203 5.008 1 89 93 GLY A O 1
ATOM 741 N N . GLY A 1 94 ? 3.695 26.938 6.078 1 89.44 94 GLY A N 1
ATOM 742 C CA . GLY A 1 94 ? 4.449 26.906 7.324 1 89.44 94 GLY A CA 1
ATOM 743 C C . GLY A 1 94 ? 5.402 25.719 7.406 1 89.44 94 GLY A C 1
ATOM 744 O O . GLY A 1 94 ? 6.121 25.562 8.398 1 89.44 94 GLY A O 1
ATOM 745 N N . GLY A 1 95 ? 5.355 24.875 6.461 1 92.75 95 GLY A N 1
ATOM 746 C CA . GLY A 1 95 ? 6.301 23.766 6.406 1 92.75 95 GLY A CA 1
ATOM 747 C C . GLY A 1 95 ? 5.762 22.484 7.02 1 92.75 95 GLY A C 1
ATOM 748 O O . GLY A 1 95 ? 6.48 21.5 7.129 1 92.75 95 GLY A O 1
ATOM 749 N N . HIS A 1 96 ? 4.512 22.422 7.383 1 96 96 HIS A N 1
ATOM 750 C CA . HIS A 1 96 ? 3.932 21.281 8.07 1 96 96 HIS A CA 1
ATOM 751 C C . HIS A 1 96 ? 3.926 20.047 7.168 1 96 96 HIS A C 1
ATOM 753 O O . HIS A 1 96 ? 4.242 18.938 7.621 1 96 96 HIS A O 1
ATOM 759 N N . GLY A 1 97 ? 3.549 20.219 5.91 1 96 97 GLY A N 1
ATOM 760 C CA . GLY A 1 97 ? 3.543 19.109 4.98 1 96 97 GLY A CA 1
ATOM 761 C C . GLY A 1 97 ? 4.91 18.484 4.797 1 96 97 GLY A C 1
ATOM 762 O O . GLY A 1 97 ? 5.047 17.25 4.848 1 96 97 GLY A O 1
ATOM 763 N N . LYS A 1 98 ? 5.855 19.344 4.637 1 94.88 98 LYS A N 1
ATOM 764 C CA . LYS A 1 98 ? 7.234 18.875 4.52 1 94.88 98 LYS A CA 1
ATOM 765 C C . LYS A 1 98 ? 7.672 18.141 5.785 1 94.88 98 LYS A C 1
ATOM 767 O O . LYS A 1 98 ? 8.273 17.062 5.711 1 94.88 98 LYS A O 1
ATOM 772 N N . ALA A 1 99 ? 7.387 18.688 6.875 1 96.94 99 ALA A N 1
ATOM 773 C CA . ALA A 1 99 ? 7.781 18.094 8.156 1 96.94 99 ALA A CA 1
ATOM 774 C C . ALA A 1 99 ? 7.16 16.719 8.336 1 96.94 99 ALA A C 1
ATOM 776 O O . ALA A 1 99 ? 7.809 15.805 8.844 1 96.94 99 ALA A O 1
ATOM 777 N N . LEU A 1 100 ? 5.906 16.578 7.945 1 98.38 100 LEU A N 1
ATOM 778 C CA . LEU A 1 100 ? 5.227 15.289 8.039 1 98.38 100 LEU A CA 1
ATOM 779 C C . LEU A 1 100 ? 5.922 14.242 7.168 1 98.38 100 LEU A C 1
ATOM 781 O O . LEU A 1 100 ? 6.195 13.133 7.625 1 98.38 100 LEU A O 1
ATOM 785 N N . LEU A 1 101 ? 6.254 14.617 5.938 1 98.19 101 LEU A N 1
ATOM 786 C CA . LEU A 1 101 ? 6.906 13.688 5.023 1 98.19 101 LEU A CA 1
ATOM 787 C C . LEU A 1 101 ? 8.297 13.32 5.523 1 98.19 101 LEU A C 1
ATOM 789 O O . LEU A 1 101 ? 8.695 12.148 5.477 1 98.19 101 LEU A O 1
ATOM 793 N N . LEU A 1 102 ? 9.031 14.266 6.008 1 98.19 102 LEU A N 1
ATOM 794 C CA . LEU A 1 102 ? 10.367 14.008 6.531 1 98.19 102 LEU A CA 1
ATOM 795 C C . LEU A 1 102 ? 10.305 13.117 7.766 1 98.19 102 LEU A C 1
ATOM 797 O O . LEU A 1 102 ? 11.195 12.289 7.98 1 98.19 102 LEU A O 1
ATOM 801 N N . GLU A 1 103 ? 9.312 13.32 8.57 1 98.62 103 GLU A N 1
ATOM 802 C CA . GLU A 1 103 ? 9.141 12.445 9.727 1 98.62 103 GLU A CA 1
ATOM 803 C C . GLU A 1 103 ? 8.891 11.008 9.297 1 98.62 103 GLU A C 1
ATOM 805 O O . GLU A 1 103 ? 9.391 10.07 9.922 1 98.62 103 GLU A O 1
ATOM 810 N N . LEU A 1 104 ? 8.117 10.805 8.234 1 98.81 104 LEU A N 1
ATOM 811 C CA . LEU A 1 104 ? 7.898 9.461 7.711 1 98.81 104 LEU A CA 1
ATOM 812 C C . LEU A 1 104 ? 9.203 8.859 7.203 1 98.81 104 LEU A C 1
ATOM 814 O O . LEU A 1 104 ? 9.453 7.668 7.395 1 98.81 104 LEU A O 1
ATOM 818 N N . ALA A 1 105 ? 9.992 9.688 6.531 1 98.69 105 ALA A N 1
ATOM 819 C CA . ALA A 1 105 ? 11.312 9.227 6.105 1 98.69 105 ALA A CA 1
ATOM 820 C C . ALA A 1 105 ? 12.164 8.805 7.301 1 98.69 105 ALA A C 1
ATOM 822 O O . ALA A 1 105 ? 12.82 7.766 7.27 1 98.69 105 ALA A O 1
ATOM 823 N N . ARG A 1 106 ? 12.141 9.609 8.352 1 98.62 106 ARG A N 1
ATOM 824 C CA . ARG A 1 106 ? 12.883 9.289 9.562 1 98.62 106 ARG A CA 1
ATOM 825 C C . ARG A 1 106 ? 12.43 7.953 10.148 1 98.62 106 ARG A C 1
ATOM 827 O O . ARG A 1 106 ? 13.258 7.117 10.523 1 98.62 106 ARG A O 1
ATOM 834 N N . ILE A 1 107 ? 11.148 7.75 10.258 1 98.5 107 ILE A N 1
ATOM 835 C CA . ILE A 1 107 ? 10.57 6.508 10.766 1 98.5 107 ILE A CA 1
ATOM 836 C C . ILE A 1 107 ? 11.055 5.328 9.93 1 98.5 107 ILE A C 1
ATOM 838 O O . ILE A 1 107 ? 11.461 4.301 10.469 1 98.5 107 ILE A O 1
ATOM 842 N N . ALA A 1 108 ? 10.977 5.492 8.617 1 98.69 108 ALA A N 1
ATOM 843 C CA . ALA A 1 108 ? 11.414 4.434 7.715 1 98.69 108 ALA A CA 1
ATOM 844 C C . ALA A 1 108 ? 12.875 4.07 7.957 1 98.69 108 ALA A C 1
ATOM 846 O O . ALA A 1 108 ? 13.211 2.896 8.117 1 98.69 108 ALA A O 1
ATOM 847 N N . VAL A 1 109 ? 13.711 5.066 8.047 1 98.31 109 VAL A N 1
ATOM 848 C CA . VAL A 1 109 ? 15.141 4.852 8.234 1 98.31 109 VAL A CA 1
ATOM 849 C C . VAL A 1 109 ? 15.391 4.191 9.594 1 98.31 109 VAL A C 1
ATOM 851 O O . VAL A 1 109 ? 16.125 3.211 9.688 1 98.31 109 VAL A O 1
ATOM 854 N N . GLU A 1 110 ? 14.781 4.691 10.594 1 98.19 110 GLU A N 1
ATOM 855 C CA . GLU A 1 110 ? 14.961 4.172 11.945 1 98.19 110 GLU A CA 1
ATOM 856 C C . GLU A 1 110 ? 14.555 2.703 12.031 1 98.19 110 GLU A C 1
ATOM 858 O O . GLU A 1 110 ? 15.172 1.925 12.766 1 98.19 110 GLU A O 1
ATOM 863 N N . ARG A 1 111 ? 13.562 2.318 11.266 1 97.56 111 ARG A N 1
ATOM 864 C CA . ARG A 1 111 ? 13.016 0.969 11.352 1 97.56 111 ARG A CA 1
ATOM 865 C C . ARG A 1 111 ? 13.664 0.045 10.328 1 97.56 111 ARG A C 1
ATOM 867 O O . ARG A 1 111 ? 13.273 -1.114 10.195 1 97.56 111 ARG A O 1
ATOM 874 N N . GLY A 1 112 ? 14.57 0.58 9.531 1 97.19 112 GLY A N 1
ATOM 875 C CA . GLY A 1 112 ? 15.25 -0.225 8.531 1 97.19 112 GLY A CA 1
ATOM 876 C C . GLY A 1 112 ? 14.406 -0.482 7.297 1 97.19 112 GLY A C 1
ATOM 877 O O . GLY A 1 112 ? 14.602 -1.478 6.598 1 97.19 112 GLY A O 1
ATOM 878 N N . TYR A 1 113 ? 13.422 0.364 7.066 1 98 113 TYR A N 1
ATOM 879 C CA . TYR A 1 113 ? 12.586 0.272 5.875 1 98 113 TYR A CA 1
ATOM 880 C C . TYR A 1 113 ? 13.32 0.806 4.648 1 98 113 TYR A C 1
ATOM 882 O O . TYR A 1 113 ? 14.18 1.679 4.766 1 98 113 TYR A O 1
ATOM 890 N N . SER A 1 114 ? 12.906 0.308 3.48 1 96.06 114 SER A N 1
ATOM 891 C CA . SER A 1 114 ? 13.703 0.618 2.297 1 96.06 114 SER A CA 1
ATOM 892 C C . SER A 1 114 ? 13 1.646 1.415 1 96.06 114 SER A C 1
ATOM 894 O O . SER A 1 114 ? 13.562 2.105 0.42 1 96.06 114 SER A O 1
ATOM 896 N N . ARG A 1 115 ? 11.719 2.004 1.778 1 98.06 115 ARG A N 1
ATOM 897 C CA . ARG A 1 115 ? 11.07 2.955 0.88 1 98.06 115 ARG A CA 1
ATOM 898 C C . ARG A 1 115 ? 9.922 3.67 1.578 1 98.06 115 ARG A C 1
ATOM 900 O O . ARG A 1 115 ? 9.328 3.135 2.516 1 98.06 115 ARG A O 1
ATOM 907 N N . VAL A 1 116 ? 9.719 4.879 1.17 1 98.88 116 VAL A N 1
ATOM 908 C CA . VAL A 1 116 ? 8.5 5.648 1.384 1 98.88 116 VAL A CA 1
ATOM 909 C C . VAL A 1 116 ? 7.82 5.922 0.044 1 98.88 116 VAL A C 1
ATOM 911 O O . VAL A 1 116 ? 8.445 6.441 -0.881 1 98.88 116 VAL A O 1
ATOM 914 N N . GLU A 1 117 ? 6.531 5.512 -0.043 1 98.81 117 GLU A N 1
ATOM 915 C CA . GLU A 1 117 ? 5.781 5.652 -1.287 1 98.81 117 GLU A CA 1
ATOM 916 C C . GLU A 1 117 ? 4.465 6.387 -1.057 1 98.81 117 GLU A C 1
ATOM 918 O O . GLU A 1 117 ? 3.885 6.309 0.029 1 98.81 117 GLU A O 1
ATOM 923 N N . TRP A 1 118 ? 4.043 7.094 -2.029 1 98.5 118 TRP A N 1
ATOM 924 C CA . TRP A 1 118 ? 2.736 7.742 -2.037 1 98.5 118 TRP A CA 1
ATOM 925 C C . TRP A 1 118 ? 2.281 8.031 -3.463 1 98.5 118 TRP A C 1
ATOM 927 O O . TRP A 1 118 ? 3.07 7.938 -4.406 1 98.5 118 TRP A O 1
ATOM 937 N N . SER A 1 119 ? 0.987 8.266 -3.678 1 97.56 119 SER A N 1
ATOM 938 C CA . SER A 1 119 ? 0.447 8.695 -4.965 1 97.56 119 SER A CA 1
ATOM 939 C C . SER A 1 119 ? 0.127 10.18 -4.965 1 97.56 119 SER A C 1
ATOM 941 O O . SER A 1 119 ? -0.375 10.719 -3.973 1 97.56 119 SER A O 1
ATOM 943 N N . VAL A 1 120 ? 0.441 10.805 -6.043 1 96.31 120 VAL A N 1
ATOM 944 C CA . VAL A 1 120 ? 0.177 12.234 -6.168 1 96.31 120 VAL A CA 1
ATOM 945 C C . VAL A 1 120 ? -0.56 12.516 -7.477 1 96.31 120 VAL A C 1
ATOM 947 O O . VAL A 1 120 ? -0.292 11.875 -8.492 1 96.31 120 VAL A O 1
ATOM 950 N N . LEU A 1 121 ? -1.463 13.484 -7.41 1 95 121 LEU A N 1
ATOM 951 C CA . LEU A 1 121 ? -2.152 13.938 -8.617 1 95 121 LEU A CA 1
ATOM 952 C C . LEU A 1 121 ? -1.165 14.516 -9.617 1 95 121 LEU A C 1
ATOM 954 O O . LEU A 1 121 ? -0.322 15.344 -9.266 1 95 121 LEU A O 1
ATOM 958 N N . ASP A 1 122 ? -1.38 14.203 -10.852 1 95.44 122 ASP A N 1
ATOM 959 C CA . ASP A 1 122 ? -0.418 14.555 -11.891 1 95.44 122 ASP A CA 1
ATOM 960 C C . ASP A 1 122 ? -0.36 16.062 -12.102 1 95.44 122 ASP A C 1
ATOM 962 O O . ASP A 1 122 ? 0.682 16.609 -12.469 1 95.44 122 ASP A O 1
ATOM 966 N N . TRP A 1 123 ? -1.4 16.797 -11.883 1 94.75 123 TRP A N 1
ATOM 967 C CA . TRP A 1 123 ? -1.463 18.219 -12.156 1 94.75 123 TRP A CA 1
ATOM 968 C C . TRP A 1 123 ? -0.877 19.031 -11 1 94.75 123 TRP A C 1
ATOM 970 O O . TRP A 1 123 ? -0.671 20.234 -11.117 1 94.75 123 TRP A O 1
ATOM 980 N N . ASN A 1 124 ? -0.655 18.344 -9.875 1 93.06 124 ASN A N 1
ATOM 981 C CA . ASN A 1 124 ? -0.21 19.016 -8.664 1 93.06 124 ASN A CA 1
ATOM 982 C C . ASN A 1 124 ? 1.274 19.359 -8.727 1 93.06 124 ASN A C 1
ATOM 984 O O . ASN A 1 124 ? 2.068 18.859 -7.926 1 93.06 124 ASN A O 1
ATOM 988 N N . ARG A 1 125 ? 1.687 20.312 -9.5 1 95.25 125 ARG A N 1
ATOM 989 C CA . ARG A 1 125 ? 3.078 20.641 -9.797 1 95.25 125 ARG A CA 1
ATOM 990 C C . ARG A 1 125 ? 3.811 21.109 -8.547 1 95.25 125 ARG A C 1
ATOM 992 O O . ARG A 1 125 ? 4.945 20.703 -8.289 1 95.25 125 ARG A O 1
ATOM 999 N N . PRO A 1 126 ? 3.18 21.938 -7.746 1 91.38 126 PRO A N 1
ATOM 1000 C CA . PRO A 1 126 ? 3.896 22.406 -6.555 1 91.38 126 PRO A CA 1
ATOM 1001 C C . PRO A 1 126 ? 4.332 21.25 -5.648 1 91.38 126 PRO A C 1
ATOM 1003 O O . PRO A 1 126 ? 5.473 21.234 -5.176 1 91.38 126 PRO A O 1
ATOM 1006 N N . SER A 1 127 ? 3.414 20.312 -5.422 1 92.62 127 SER A N 1
ATOM 1007 C CA . SER A 1 127 ? 3.762 19.172 -4.598 1 92.62 127 SER A CA 1
ATOM 1008 C C . SER A 1 127 ? 4.836 18.312 -5.266 1 92.62 127 SER A C 1
ATOM 1010 O O . SER A 1 127 ? 5.777 17.859 -4.609 1 92.62 127 SER A O 1
ATOM 1012 N N . ILE A 1 128 ? 4.715 18.094 -6.516 1 96.25 128 ILE A N 1
ATOM 1013 C CA . ILE A 1 128 ? 5.641 17.281 -7.285 1 96.25 128 ILE A CA 1
ATOM 1014 C C . ILE A 1 128 ? 7.039 17.891 -7.227 1 96.25 128 ILE A C 1
ATOM 1016 O O . ILE A 1 128 ? 8.023 17.188 -6.973 1 96.25 128 ILE A O 1
ATOM 1020 N N . ASP A 1 129 ? 7.148 19.203 -7.426 1 96.31 129 ASP A N 1
ATOM 1021 C CA . ASP A 1 129 ? 8.43 19.891 -7.324 1 96.31 129 ASP A CA 1
ATOM 1022 C C . ASP A 1 129 ? 9.07 19.672 -5.957 1 96.31 129 ASP A C 1
ATOM 1024 O O . ASP A 1 129 ? 10.281 19.469 -5.855 1 96.31 129 ASP A O 1
ATOM 1028 N N . PHE A 1 130 ? 8.281 19.781 -4.984 1 94.88 130 PHE A N 1
ATOM 1029 C CA . PHE A 1 130 ? 8.758 19.562 -3.621 1 94.88 130 PHE A CA 1
ATOM 1030 C C . PHE A 1 130 ? 9.289 18.141 -3.453 1 94.88 130 PHE A C 1
ATOM 1032 O O . PHE A 1 130 ? 10.391 17.938 -2.939 1 94.88 130 PHE A O 1
ATOM 1039 N N . TYR A 1 131 ? 8.5 17.094 -3.895 1 97.19 131 TYR A N 1
ATOM 1040 C CA . TYR A 1 131 ? 8.922 15.703 -3.771 1 97.19 131 TYR A CA 1
ATOM 1041 C C . TYR A 1 131 ? 10.227 15.461 -4.516 1 97.19 131 TYR A C 1
ATOM 1043 O O . TYR A 1 131 ? 11.133 14.805 -3.998 1 97.19 131 TYR A O 1
ATOM 1051 N N . GLU A 1 132 ? 10.273 15.984 -5.688 1 97.75 132 GLU A N 1
ATOM 1052 C CA . GLU A 1 132 ? 11.469 15.797 -6.508 1 97.75 132 GLU A CA 1
ATOM 1053 C C . GLU A 1 132 ? 12.68 16.484 -5.875 1 97.75 132 GLU A C 1
ATOM 1055 O O . GLU A 1 132 ? 13.812 15.992 -6.004 1 97.75 132 GLU A O 1
ATOM 1060 N N . SER A 1 133 ? 12.438 17.609 -5.172 1 96.75 133 SER A N 1
ATOM 1061 C CA . SER A 1 133 ? 13.516 18.312 -4.477 1 96.75 133 SER A CA 1
ATOM 1062 C C . SER A 1 133 ? 14.078 17.453 -3.342 1 96.75 133 SER A C 1
ATOM 1064 O O . SER A 1 133 ? 15.227 17.641 -2.926 1 96.75 133 SER A O 1
ATOM 1066 N N . LEU A 1 134 ? 13.328 16.5 -2.818 1 96.5 134 LEU A N 1
ATOM 1067 C CA . LEU A 1 134 ? 13.758 15.586 -1.763 1 96.5 134 LEU A CA 1
ATOM 1068 C C . LEU A 1 134 ? 14.453 14.359 -2.35 1 96.5 134 LEU A C 1
ATOM 1070 O O . LEU A 1 134 ? 14.961 13.516 -1.608 1 96.5 134 LEU A O 1
ATOM 1074 N N . GLY A 1 135 ? 14.406 14.227 -3.688 1 97.94 135 GLY A N 1
ATOM 1075 C CA . GLY A 1 135 ? 15.016 13.086 -4.348 1 97.94 135 GLY A CA 1
ATOM 1076 C C . GLY A 1 135 ? 14.031 11.969 -4.637 1 97.94 135 GLY A C 1
ATOM 1077 O O . GLY A 1 135 ? 14.43 10.875 -5.059 1 97.94 135 GLY A O 1
ATOM 1078 N N . ALA A 1 136 ? 12.75 12.219 -4.387 1 98.38 136 ALA A N 1
ATOM 1079 C CA . ALA A 1 136 ? 11.742 11.227 -4.766 1 98.38 136 ALA A CA 1
ATOM 1080 C C . ALA A 1 136 ? 11.617 11.133 -6.281 1 98.38 136 ALA A C 1
ATOM 1082 O O . ALA A 1 136 ? 11.781 12.125 -6.992 1 98.38 136 ALA A O 1
ATOM 1083 N N . VAL A 1 137 ? 11.297 9.938 -6.766 1 98.38 137 VAL A N 1
ATOM 1084 C CA . VAL A 1 137 ? 11.195 9.727 -8.211 1 98.38 137 VAL A CA 1
ATOM 1085 C C . VAL A 1 137 ? 9.82 9.141 -8.547 1 98.38 137 VAL A C 1
ATOM 1087 O O . VAL A 1 137 ? 9.281 8.336 -7.781 1 98.38 137 VAL A O 1
ATOM 1090 N N . PRO A 1 138 ? 9.281 9.531 -9.688 1 98 138 PRO A N 1
ATOM 1091 C CA . PRO A 1 138 ? 8.016 8.938 -10.117 1 98 138 PRO A CA 1
ATOM 1092 C C . PRO A 1 138 ? 8.172 7.504 -10.625 1 98 138 PRO A C 1
ATOM 1094 O O . PRO A 1 138 ? 9.172 7.18 -11.266 1 98 138 PRO A O 1
ATOM 1097 N N . MET A 1 139 ? 7.316 6.641 -10.273 1 96.88 139 MET A N 1
ATOM 1098 C CA . MET A 1 139 ? 7.246 5.312 -10.875 1 96.88 139 MET A CA 1
ATOM 1099 C C . MET A 1 139 ? 6.52 5.359 -12.219 1 96.88 139 MET A C 1
ATOM 1101 O O . MET A 1 139 ? 5.387 4.887 -12.328 1 96.88 139 MET A O 1
ATOM 1105 N N . THR A 1 140 ? 7.375 5.871 -13.133 1 94.38 140 THR A N 1
ATOM 1106 C CA . THR A 1 140 ? 6.828 6.027 -14.477 1 94.38 140 THR A CA 1
ATOM 1107 C C . THR A 1 140 ? 6.711 4.676 -15.172 1 94.38 140 THR A C 1
ATOM 1109 O O . THR A 1 140 ? 7.523 3.777 -14.938 1 94.38 140 THR A O 1
ATOM 1112 N N . GLY A 1 141 ? 5.691 4.406 -15.938 1 94.06 141 GLY A N 1
ATOM 1113 C CA . GLY A 1 141 ? 5.504 3.168 -16.672 1 94.06 141 GLY A CA 1
ATOM 1114 C C . GLY A 1 141 ? 4.578 2.193 -15.977 1 94.06 141 GLY A C 1
ATOM 1115 O O . GLY A 1 141 ? 4.27 1.128 -16.516 1 94.06 141 GLY A O 1
ATOM 1116 N N . TRP A 1 142 ? 4.238 2.553 -14.766 1 96.25 142 TRP A N 1
ATOM 1117 C CA . TRP A 1 142 ? 3.311 1.73 -14 1 96.25 142 TRP A CA 1
ATOM 1118 C C . TRP A 1 142 ? 1.998 2.471 -13.758 1 96.25 142 TRP A C 1
ATOM 1120 O O . TRP A 1 142 ? 1.995 3.676 -13.508 1 96.25 142 TRP A O 1
ATOM 1130 N N . THR A 1 143 ? 0.976 1.756 -13.797 1 97.62 143 THR A N 1
ATOM 1131 C CA . THR A 1 143 ? -0.329 2.303 -13.445 1 97.62 143 THR A CA 1
ATOM 1132 C C . THR A 1 143 ? -0.988 1.468 -12.352 1 97.62 143 THR A C 1
ATOM 1134 O O . THR A 1 143 ? -0.978 0.237 -12.406 1 97.62 143 THR A O 1
ATOM 1137 N N . VAL A 1 144 ? -1.469 2.145 -11.336 1 98.25 144 VAL A N 1
ATOM 1138 C CA . VAL A 1 144 ? -2.219 1.455 -10.289 1 98.25 144 VAL A CA 1
ATOM 1139 C C . VAL A 1 144 ? -3.604 1.077 -10.812 1 98.25 144 VAL A C 1
ATOM 1141 O O . VAL A 1 144 ? -4.285 1.895 -11.438 1 98.25 144 VAL A O 1
ATOM 1144 N N . TYR A 1 145 ? -3.994 -0.14 -10.648 1 98.62 145 TYR A N 1
ATOM 1145 C 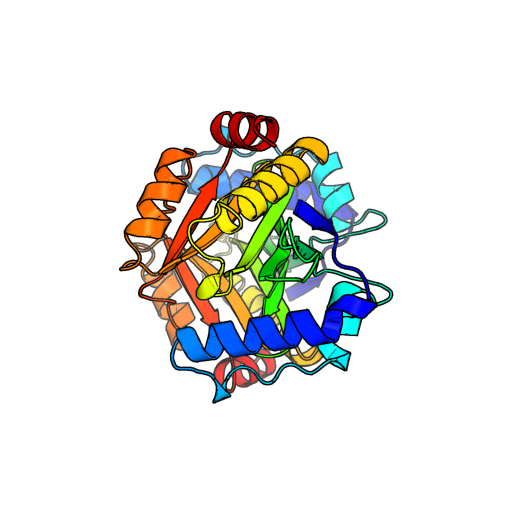CA . TYR A 1 145 ? -5.344 -0.626 -10.906 1 98.62 145 TYR A CA 1
ATOM 1146 C C . TYR A 1 145 ? -6.066 -0.947 -9.602 1 98.62 145 TYR A C 1
ATOM 1148 O O . TYR A 1 145 ? -5.434 -1.294 -8.602 1 98.62 145 TYR A O 1
ATOM 1156 N N . ARG A 1 146 ? -7.387 -0.784 -9.688 1 98.44 146 ARG A N 1
ATOM 1157 C CA . ARG A 1 146 ? -8.188 -0.981 -8.484 1 98.44 146 ARG A CA 1
ATOM 1158 C C . ARG A 1 146 ? -9.477 -1.74 -8.805 1 98.44 146 ARG A C 1
ATOM 1160 O O . ARG A 1 146 ? -10.102 -1.502 -9.836 1 98.44 146 ARG A O 1
ATOM 1167 N N . LEU A 1 147 ? -9.758 -2.693 -7.977 1 98.38 147 LEU A N 1
ATOM 1168 C CA . LEU A 1 147 ? -11.023 -3.424 -7.973 1 98.38 147 LEU A CA 1
ATOM 1169 C C . LEU A 1 147 ? -11.844 -3.07 -6.738 1 98.38 147 LEU A C 1
ATOM 1171 O O . LEU A 1 147 ? -11.398 -3.273 -5.609 1 98.38 147 LEU A O 1
ATOM 1175 N N . THR A 1 148 ? -13.109 -2.494 -6.926 1 97.75 148 THR A N 1
ATOM 1176 C CA . THR A 1 148 ? -13.953 -2.045 -5.824 1 97.75 148 THR A CA 1
ATOM 1177 C C . THR A 1 148 ? -15.43 -2.326 -6.121 1 97.75 148 THR A C 1
ATOM 1179 O O . THR A 1 148 ? -15.773 -2.76 -7.223 1 97.75 148 THR A O 1
ATOM 1182 N N . GLY A 1 149 ? -16.25 -2.094 -5.117 1 96.56 149 GLY A N 1
ATOM 1183 C CA . GLY A 1 149 ? -17.703 -2.111 -5.285 1 96.56 149 GLY A CA 1
ATOM 1184 C C . GLY A 1 149 ? -18.219 -3.416 -5.867 1 96.56 149 GLY A C 1
ATOM 1185 O O . GLY A 1 149 ? -17.844 -4.496 -5.406 1 96.56 149 GLY A O 1
ATOM 1186 N N . ASP A 1 150 ? -19.078 -3.234 -6.879 1 97.44 150 ASP A N 1
ATOM 1187 C CA . ASP A 1 150 ? -19.75 -4.383 -7.477 1 97.44 150 ASP A CA 1
ATOM 1188 C C . ASP A 1 150 ? -18.75 -5.309 -8.164 1 97.44 150 ASP A C 1
ATOM 1190 O O . ASP A 1 150 ? -18.906 -6.531 -8.141 1 97.44 150 ASP A O 1
ATOM 1194 N N . ALA A 1 151 ? -17.812 -4.695 -8.758 1 98 151 ALA A N 1
ATOM 1195 C CA . ALA A 1 151 ? -16.828 -5.504 -9.461 1 98 151 ALA A CA 1
ATOM 1196 C C . ALA A 1 151 ? -16.047 -6.375 -8.484 1 98 151 ALA A C 1
ATOM 1198 O O . ALA A 1 151 ? -15.758 -7.543 -8.773 1 98 151 ALA A O 1
ATOM 1199 N N . LEU A 1 152 ? -15.688 -5.793 -7.332 1 98.31 152 LEU A N 1
ATOM 1200 C CA . LEU A 1 152 ? -14.984 -6.559 -6.309 1 98.31 152 LEU A CA 1
ATOM 1201 C C . LEU A 1 152 ? -15.867 -7.688 -5.781 1 98.31 152 LEU A C 1
ATOM 1203 O O . LEU A 1 152 ? -15.414 -8.828 -5.648 1 98.31 152 LEU A O 1
ATOM 1207 N N . ALA A 1 153 ? -17.109 -7.379 -5.496 1 97.81 153 ALA A N 1
ATOM 1208 C CA . ALA A 1 153 ? -18.047 -8.391 -5.008 1 97.81 153 ALA A CA 1
ATOM 1209 C C . ALA A 1 153 ? -18.203 -9.523 -6.012 1 97.81 153 ALA A C 1
ATOM 1211 O O . ALA A 1 153 ? -18.188 -10.703 -5.637 1 97.81 153 ALA A O 1
ATOM 1212 N N . ALA A 1 154 ? -18.312 -9.164 -7.281 1 97.88 154 ALA A N 1
ATOM 1213 C CA . ALA A 1 154 ? -18.484 -10.164 -8.336 1 97.88 154 ALA A CA 1
ATOM 1214 C C . ALA A 1 154 ? -17.234 -11.031 -8.469 1 97.88 154 ALA A C 1
ATOM 1216 O O . ALA A 1 154 ? -17.344 -12.258 -8.594 1 97.88 154 ALA A O 1
ATOM 1217 N N . ALA A 1 155 ? -16.094 -10.383 -8.414 1 97.12 155 ALA A N 1
ATOM 1218 C CA . ALA A 1 155 ? -14.852 -11.125 -8.516 1 97.12 155 ALA A CA 1
ATOM 1219 C C . ALA A 1 155 ? -14.688 -12.086 -7.34 1 97.12 155 ALA A C 1
ATOM 1221 O O . ALA A 1 155 ? -14.25 -13.234 -7.516 1 97.12 155 ALA A O 1
ATOM 1222 N N . GLY A 1 156 ? -15.008 -11.609 -6.129 1 96.19 156 GLY A N 1
ATOM 1223 C CA . GLY A 1 156 ? -14.883 -12.43 -4.934 1 96.19 156 GLY A CA 1
ATOM 1224 C C . GLY A 1 156 ? -15.828 -13.617 -4.922 1 96.19 156 GLY A C 1
ATOM 1225 O O . GLY A 1 156 ? -15.602 -14.586 -4.199 1 96.19 156 GLY A O 1
ATOM 1226 N N . ALA A 1 157 ? -16.875 -13.547 -5.723 1 94.81 157 ALA A N 1
ATOM 1227 C CA . ALA A 1 157 ? -17.891 -14.594 -5.758 1 94.81 157 ALA A CA 1
ATOM 1228 C C . ALA A 1 157 ? -17.516 -15.68 -6.77 1 94.81 157 ALA A C 1
ATOM 1230 O O . ALA A 1 157 ? -18.156 -16.734 -6.824 1 94.81 157 ALA A O 1
ATOM 1231 N N . ARG A 1 158 ? -16.531 -15.367 -7.609 1 87.5 158 ARG A N 1
ATOM 1232 C CA . ARG A 1 158 ? -16.172 -16.281 -8.688 1 87.5 158 ARG A CA 1
ATOM 1233 C C . ARG A 1 158 ? -15.156 -17.312 -8.211 1 87.5 158 ARG A C 1
ATOM 1235 O O . ARG A 1 158 ? -14.672 -18.125 -9 1 87.5 158 ARG A O 1
ATOM 1242 N N . THR A 1 159 ? -14.75 -17.328 -7.004 1 76.44 159 THR A N 1
ATOM 1243 C CA . THR A 1 159 ? -13.766 -18.297 -6.551 1 76.44 159 THR A CA 1
ATOM 1244 C C . THR A 1 159 ? -14.43 -19.641 -6.211 1 76.44 159 THR A C 1
ATOM 1246 O O . THR A 1 159 ? -15.617 -19.672 -5.898 1 76.44 159 THR A O 1
ATOM 1249 N N . MET B 1 1 ? -4.941 -25.297 -7.762 1 92.06 1 MET B N 1
ATOM 1250 C CA . MET B 1 1 ? -5.441 -25.047 -6.414 1 92.06 1 MET B CA 1
ATOM 1251 C C . MET B 1 1 ? -4.734 -23.844 -5.785 1 92.06 1 MET B C 1
ATOM 1253 O O . MET B 1 1 ? -3.541 -23.641 -6.012 1 92.06 1 MET B O 1
ATOM 1257 N N . ILE B 1 2 ? -5.445 -22.953 -5.105 1 98.06 2 ILE B N 1
ATOM 1258 C CA . ILE B 1 2 ? -4.879 -21.812 -4.383 1 98.06 2 ILE B CA 1
ATOM 1259 C C . ILE B 1 2 ? -4.969 -22.062 -2.881 1 98.06 2 ILE B C 1
ATOM 1261 O O . ILE B 1 2 ? -6.012 -22.484 -2.375 1 98.06 2 ILE B O 1
ATOM 1265 N N . ARG B 1 3 ? -3.895 -21.875 -2.209 1 98.25 3 ARG B N 1
ATOM 1266 C CA . ARG B 1 3 ? -3.898 -22.016 -0.757 1 98.25 3 ARG B CA 1
ATOM 1267 C C . ARG B 1 3 ? -3.088 -20.906 -0.094 1 98.25 3 ARG B C 1
ATOM 1269 O O . ARG B 1 3 ? -2.246 -20.281 -0.737 1 98.25 3 ARG B O 1
ATOM 1276 N N . THR B 1 4 ? -3.367 -20.703 1.229 1 98.69 4 THR B N 1
ATOM 1277 C CA . THR B 1 4 ? -2.561 -19.781 2.008 1 98.69 4 THR B CA 1
ATOM 1278 C C . THR B 1 4 ? -1.141 -20.312 2.186 1 98.69 4 THR B C 1
ATOM 1280 O O . THR B 1 4 ? -0.944 -21.5 2.434 1 98.69 4 THR B O 1
ATOM 1283 N N . ALA B 1 5 ? -0.172 -19.438 2.027 1 98.81 5 ALA B N 1
ATOM 1284 C CA . ALA B 1 5 ? 1.222 -19.812 2.252 1 98.81 5 ALA B CA 1
ATOM 1285 C C . ALA B 1 5 ? 1.452 -20.234 3.703 1 98.81 5 ALA B C 1
ATOM 1287 O O . ALA B 1 5 ? 0.793 -19.719 4.613 1 98.81 5 ALA B O 1
ATOM 1288 N N . VAL B 1 6 ? 2.332 -21.156 3.893 1 98.62 6 VAL B N 1
ATOM 1289 C CA . VAL B 1 6 ? 2.789 -21.562 5.219 1 98.62 6 VAL B CA 1
ATOM 1290 C C . VAL B 1 6 ? 4.297 -21.344 5.332 1 98.62 6 VAL B C 1
ATOM 1292 O O . VAL B 1 6 ? 4.969 -21.094 4.332 1 98.62 6 VAL B O 1
ATOM 1295 N N . ALA B 1 7 ? 4.832 -21.453 6.535 1 98.62 7 ALA B N 1
ATOM 1296 C CA . ALA B 1 7 ? 6.227 -21.109 6.797 1 98.62 7 ALA B CA 1
ATOM 1297 C C . ALA B 1 7 ? 7.172 -21.922 5.922 1 98.62 7 ALA B C 1
ATOM 1299 O O . ALA B 1 7 ? 8.219 -21.422 5.5 1 98.62 7 ALA B O 1
ATOM 1300 N N . SER B 1 8 ? 6.785 -23.109 5.66 1 98.56 8 SER B N 1
ATOM 1301 C CA . SER B 1 8 ? 7.656 -23.984 4.879 1 98.56 8 SER B CA 1
ATOM 1302 C C . SER B 1 8 ? 7.695 -23.547 3.416 1 98.56 8 SER B C 1
ATOM 1304 O O . SER B 1 8 ? 8.523 -24.047 2.643 1 98.56 8 SER B O 1
ATOM 1306 N N . ASP B 1 9 ? 6.883 -22.594 2.994 1 98.75 9 ASP B N 1
ATOM 1307 C CA . ASP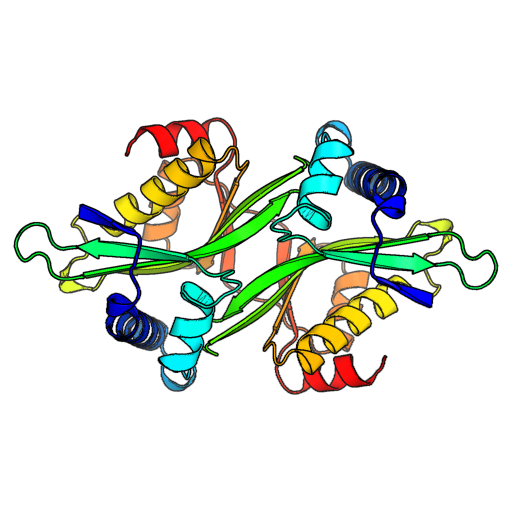 B 1 9 ? 6.852 -22.109 1.615 1 98.75 9 ASP B CA 1
ATOM 1308 C C . ASP B 1 9 ? 7.875 -21 1.401 1 98.75 9 ASP B C 1
ATOM 1310 O O . ASP B 1 9 ? 8.102 -20.562 0.27 1 98.75 9 ASP B O 1
ATOM 1314 N N . VAL B 1 10 ? 8.523 -20.531 2.463 1 98.81 10 VAL B N 1
ATOM 1315 C CA . VAL B 1 10 ? 9.383 -19.344 2.385 1 98.81 10 VAL B CA 1
ATOM 1316 C C . VAL B 1 10 ? 10.461 -19.562 1.326 1 98.81 10 VAL B C 1
ATOM 1318 O O . VAL B 1 10 ? 10.688 -18.688 0.481 1 98.81 10 VAL B O 1
ATOM 1321 N N . PRO B 1 11 ? 11.117 -20.719 1.21 1 98.69 11 PRO B N 1
ATOM 1322 C CA . PRO B 1 11 ? 12.141 -20.891 0.177 1 98.69 11 PRO B CA 1
ATOM 1323 C C . PRO B 1 11 ? 11.57 -20.797 -1.237 1 98.69 11 PRO B C 1
ATOM 1325 O O . PRO B 1 11 ? 12.18 -20.172 -2.111 1 98.69 11 PRO B O 1
ATOM 1328 N N . VAL B 1 12 ? 10.43 -21.375 -1.476 1 98.69 12 VAL B N 1
ATOM 1329 C CA . VAL B 1 12 ? 9.875 -21.344 -2.824 1 98.69 12 VAL B CA 1
ATOM 1330 C C . VAL B 1 12 ? 9.359 -19.938 -3.137 1 98.69 12 VAL B C 1
ATOM 1332 O O . VAL B 1 12 ? 9.438 -19.484 -4.277 1 98.69 12 VAL B O 1
ATOM 1335 N N . ILE B 1 13 ? 8.852 -19.234 -2.148 1 98.75 13 ILE B N 1
ATOM 1336 C CA . ILE B 1 13 ? 8.438 -17.859 -2.34 1 98.75 13 ILE B CA 1
ATOM 1337 C C . ILE B 1 13 ? 9.633 -17 -2.752 1 98.75 13 ILE B C 1
ATOM 1339 O O . ILE B 1 13 ? 9.547 -16.219 -3.701 1 98.75 13 ILE B O 1
ATOM 1343 N N . ARG B 1 14 ? 10.727 -17.172 -2.053 1 98.56 14 ARG B N 1
ATOM 1344 C CA . ARG B 1 14 ? 11.938 -16.438 -2.424 1 98.56 14 ARG B CA 1
ATOM 1345 C C . ARG B 1 14 ? 12.367 -16.781 -3.844 1 98.56 14 ARG B C 1
ATOM 1347 O O . ARG B 1 14 ? 12.797 -15.906 -4.598 1 98.56 14 ARG B O 1
ATOM 1354 N N . GLU B 1 15 ? 12.258 -18.016 -4.18 1 98.12 15 GLU B N 1
ATOM 1355 C CA . GLU B 1 15 ? 12.594 -18.453 -5.535 1 98.12 15 GLU B CA 1
ATOM 1356 C C . GLU B 1 15 ? 11.711 -17.766 -6.566 1 98.12 15 GLU B C 1
ATOM 1358 O O . GLU B 1 15 ? 12.203 -17.297 -7.598 1 98.12 15 GLU B O 1
ATOM 1363 N N . PHE B 1 16 ? 10.422 -17.719 -6.297 1 98.38 16 PHE B N 1
ATOM 1364 C CA . PHE B 1 16 ? 9.492 -17.047 -7.199 1 98.38 16 PHE B CA 1
ATOM 1365 C C . PHE B 1 16 ? 9.844 -15.578 -7.348 1 98.38 16 PHE B C 1
ATOM 1367 O O . PHE B 1 16 ? 9.766 -15.023 -8.445 1 98.38 16 PHE B O 1
ATOM 1374 N N . ILE B 1 17 ? 10.195 -14.93 -6.223 1 97.88 17 ILE B N 1
ATOM 1375 C CA . ILE B 1 17 ? 10.586 -13.523 -6.258 1 97.88 17 ILE B CA 1
ATOM 1376 C C . ILE B 1 17 ? 11.805 -13.352 -7.16 1 97.88 17 ILE B C 1
ATOM 1378 O O . ILE B 1 17 ? 11.859 -12.422 -7.977 1 97.88 17 ILE B O 1
ATOM 1382 N N . ARG B 1 18 ? 12.742 -14.227 -7.098 1 97.06 18 ARG B N 1
ATOM 1383 C CA . ARG B 1 18 ? 13.945 -14.172 -7.93 1 97.06 18 ARG B CA 1
ATOM 1384 C C . ARG B 1 18 ? 13.602 -14.391 -9.398 1 97.06 18 ARG B C 1
ATOM 1386 O O . ARG B 1 18 ? 14.125 -13.695 -10.273 1 97.06 18 ARG B O 1
ATOM 1393 N N . GLU B 1 19 ? 12.781 -15.352 -9.672 1 96.81 19 GLU B N 1
ATOM 1394 C CA . GLU B 1 19 ? 12.359 -15.617 -11.039 1 96.81 19 GLU B CA 1
ATOM 1395 C C . GLU B 1 19 ? 11.625 -14.414 -11.633 1 96.81 19 GLU B C 1
ATOM 1397 O O . GLU B 1 19 ? 11.82 -14.07 -12.805 1 96.81 19 GLU B O 1
ATOM 1402 N N . LEU B 1 20 ? 10.805 -13.812 -10.789 1 95.75 20 LEU B N 1
ATOM 1403 C CA . LEU B 1 20 ? 10.102 -12.602 -11.211 1 95.75 20 LEU B CA 1
ATOM 1404 C C . LEU B 1 20 ? 11.094 -11.484 -11.539 1 95.75 20 LEU B C 1
ATOM 1406 O O . LEU B 1 20 ? 10.953 -10.812 -12.562 1 95.75 20 LEU B O 1
ATOM 1410 N N . ALA B 1 21 ? 12.039 -11.297 -10.664 1 94.12 21 ALA B N 1
ATOM 1411 C CA . ALA B 1 21 ? 13.07 -10.281 -10.891 1 94.12 21 ALA B CA 1
ATOM 1412 C C . ALA B 1 21 ? 13.82 -10.539 -12.195 1 94.12 21 ALA B C 1
ATOM 1414 O O . ALA B 1 21 ? 14.148 -9.602 -12.922 1 94.12 21 ALA B O 1
ATOM 1415 N N . GLU B 1 22 ? 14.117 -11.781 -12.469 1 92.81 22 GLU B N 1
ATOM 1416 C CA . GLU B 1 22 ? 14.789 -12.156 -13.711 1 92.81 22 GLU B CA 1
ATOM 1417 C C . GLU B 1 22 ? 13.938 -11.789 -14.922 1 92.81 22 GLU B C 1
ATOM 1419 O O . GLU B 1 22 ? 14.445 -11.266 -15.914 1 92.81 22 GLU B O 1
ATOM 1424 N N . TYR B 1 23 ? 12.711 -12.07 -14.758 1 87.81 23 TYR B N 1
ATOM 1425 C CA . TYR B 1 23 ? 11.773 -11.75 -15.828 1 87.81 23 TYR B CA 1
ATOM 1426 C C . TYR B 1 23 ? 11.75 -10.25 -16.109 1 87.81 23 TYR B C 1
ATOM 1428 O O . TYR B 1 23 ? 11.664 -9.82 -17.25 1 87.81 23 TYR B O 1
ATOM 1436 N N . GLU B 1 24 ? 11.844 -9.438 -15.016 1 85.62 24 GLU B N 1
ATOM 1437 C CA . GLU B 1 24 ? 11.805 -7.984 -15.125 1 85.62 24 GLU B CA 1
ATOM 1438 C C . GLU B 1 24 ? 13.195 -7.41 -15.391 1 85.62 24 GLU B C 1
ATOM 1440 O O . GLU B 1 24 ? 13.383 -6.191 -15.367 1 85.62 24 GLU B O 1
ATOM 1445 N N . LYS B 1 25 ? 14.242 -8.242 -15.672 1 85.25 25 LYS B N 1
ATOM 1446 C CA . LYS B 1 25 ? 15.609 -7.918 -16.047 1 85.25 25 LYS B CA 1
ATOM 1447 C C . LYS B 1 25 ? 16.312 -7.121 -14.953 1 85.25 25 LYS B C 1
ATOM 1449 O O . LYS B 1 25 ? 17.078 -6.203 -15.234 1 85.25 25 LYS B O 1
ATOM 1454 N N . GLU B 1 26 ? 15.93 -7.465 -13.625 1 85.94 26 GLU B N 1
ATOM 1455 C CA . GLU B 1 26 ? 16.578 -6.844 -12.477 1 85.94 26 GLU B CA 1
ATOM 1456 C C . GLU B 1 26 ? 16.859 -7.871 -11.383 1 85.94 26 GLU B C 1
ATOM 1458 O O . GLU B 1 26 ? 16.531 -7.645 -10.211 1 85.94 26 GLU B O 1
ATOM 1463 N N . PRO B 1 27 ? 17.516 -8.977 -11.75 1 84.5 27 PRO B N 1
ATOM 1464 C CA . PRO B 1 27 ? 17.703 -10.008 -10.734 1 84.5 27 PRO B CA 1
ATOM 1465 C C . PRO B 1 27 ? 18.594 -9.547 -9.586 1 84.5 27 PRO B C 1
ATOM 1467 O O . PRO B 1 27 ? 18.438 -10.008 -8.453 1 84.5 27 PRO B O 1
ATOM 1470 N N . GLN B 1 28 ? 19.516 -8.68 -9.82 1 85.56 28 GLN B N 1
ATOM 1471 C CA . GLN B 1 28 ? 20.453 -8.219 -8.812 1 85.56 28 GLN B CA 1
ATOM 1472 C C . GLN B 1 28 ? 19.766 -7.391 -7.734 1 85.56 28 GLN B C 1
ATOM 1474 O O . GLN B 1 28 ? 20.312 -7.172 -6.656 1 85.56 28 GLN B O 1
ATOM 1479 N N . GLU B 1 29 ? 18.594 -7.02 -8.039 1 86.75 29 GLU B N 1
ATOM 1480 C CA . GLU B 1 29 ? 17.859 -6.184 -7.094 1 86.75 29 GLU B CA 1
ATOM 1481 C C . GLU B 1 29 ? 17.094 -7.035 -6.086 1 86.75 29 GLU B C 1
ATOM 1483 O O . GLU B 1 29 ? 16.656 -6.531 -5.051 1 86.75 29 GLU B O 1
ATOM 1488 N N . ALA B 1 30 ? 16.875 -8.281 -6.379 1 93 30 ALA B N 1
ATOM 1489 C CA . ALA B 1 30 ? 16.156 -9.172 -5.469 1 93 30 ALA B CA 1
ATOM 1490 C C . ALA B 1 30 ? 17.109 -9.773 -4.43 1 93 30 ALA B C 1
ATOM 1492 O O . ALA B 1 30 ? 17.625 -10.875 -4.617 1 93 30 ALA B O 1
ATOM 1493 N N . VAL B 1 31 ? 17.281 -9.125 -3.324 1 94.69 31 VAL B N 1
ATOM 1494 C CA . VAL B 1 31 ? 18.297 -9.516 -2.359 1 94.69 31 VAL B CA 1
ATOM 1495 C C . VAL B 1 31 ? 17.641 -9.984 -1.065 1 94.69 31 VAL B C 1
ATOM 1497 O O . VAL B 1 31 ? 18.328 -10.25 -0.073 1 94.69 31 VAL B O 1
ATOM 1500 N N . ALA B 1 32 ? 16.375 -10.062 -1.059 1 96.94 32 ALA B N 1
ATOM 1501 C CA . ALA B 1 32 ? 15.656 -10.492 0.14 1 96.94 32 ALA B CA 1
ATOM 1502 C C . ALA B 1 32 ? 16.125 -11.875 0.587 1 96.94 32 ALA B C 1
ATOM 1504 O O . ALA B 1 32 ? 16.344 -12.766 -0.242 1 96.94 32 ALA B O 1
ATOM 1505 N N . THR B 1 33 ? 16.219 -12.102 1.916 1 98 33 THR B N 1
ATOM 1506 C CA . THR B 1 33 ? 16.656 -13.375 2.465 1 98 33 THR B CA 1
ATOM 1507 C C . THR B 1 33 ? 15.461 -14.18 2.967 1 98 33 THR B C 1
ATOM 1509 O O . THR B 1 33 ? 14.375 -13.633 3.168 1 98 33 THR B O 1
ATOM 1512 N N . ASP B 1 34 ? 15.742 -15.461 3.184 1 98.44 34 ASP B N 1
ATOM 1513 C CA . ASP B 1 34 ? 14.711 -16.312 3.766 1 98.44 34 ASP B CA 1
ATOM 1514 C C . ASP B 1 34 ? 14.281 -15.797 5.137 1 98.44 34 ASP B C 1
ATOM 1516 O O . ASP B 1 34 ? 13.094 -15.828 5.473 1 98.44 34 ASP B O 1
ATOM 1520 N N . GLU B 1 35 ? 15.242 -15.359 5.867 1 98.38 35 GLU B N 1
ATOM 1521 C CA . GLU B 1 35 ? 14.961 -14.875 7.215 1 98.38 35 GLU B CA 1
ATOM 1522 C C . GLU B 1 35 ? 14.062 -13.648 7.188 1 98.38 35 GLU B C 1
ATOM 1524 O O . GLU B 1 35 ? 13.117 -13.539 7.969 1 98.38 35 GLU B O 1
ATOM 1529 N N . GLN B 1 36 ? 14.375 -12.742 6.352 1 98.44 36 GLN B N 1
ATOM 1530 C CA . GLN B 1 36 ? 13.562 -11.539 6.207 1 98.44 36 GLN B CA 1
ATOM 1531 C C . GLN B 1 36 ? 12.133 -11.883 5.812 1 98.44 36 GLN B C 1
ATOM 1533 O O . GLN B 1 36 ? 11.18 -11.375 6.41 1 98.44 36 GLN B O 1
ATOM 1538 N N . LEU B 1 37 ? 12.023 -12.766 4.816 1 98.69 37 LEU B N 1
ATOM 1539 C CA . LEU B 1 37 ? 10.703 -13.148 4.332 1 98.69 37 LEU B CA 1
ATOM 1540 C C . LEU B 1 37 ? 9.938 -13.922 5.402 1 98.69 37 LEU B C 1
ATOM 1542 O O . LEU B 1 37 ? 8.734 -13.727 5.574 1 98.69 37 LEU B O 1
ATOM 1546 N N . HIS B 1 38 ? 10.625 -14.797 6.102 1 98.75 38 HIS B N 1
ATOM 1547 C CA . HIS B 1 38 ? 9.984 -15.531 7.188 1 98.75 38 HIS B CA 1
ATOM 1548 C C . HIS B 1 38 ? 9.438 -14.578 8.25 1 98.75 38 HIS B C 1
ATOM 1550 O O . HIS B 1 38 ? 8.305 -14.734 8.703 1 98.75 38 HIS B O 1
ATOM 1556 N N . THR B 1 39 ? 10.203 -13.633 8.625 1 98.44 39 THR B N 1
ATOM 1557 C CA . THR B 1 39 ? 9.781 -12.672 9.633 1 98.44 39 THR B CA 1
ATOM 1558 C C . THR B 1 39 ? 8.578 -11.867 9.156 1 98.44 39 THR B C 1
ATOM 1560 O O . THR B 1 39 ? 7.609 -11.695 9.898 1 98.44 39 THR B O 1
ATOM 1563 N N . ALA B 1 40 ? 8.625 -11.406 7.906 1 98.5 40 ALA B N 1
ATOM 1564 C CA . ALA B 1 40 ? 7.566 -10.555 7.363 1 98.5 40 ALA B CA 1
ATOM 1565 C C . ALA B 1 40 ? 6.254 -11.328 7.242 1 98.5 40 ALA B C 1
ATOM 1567 O O . ALA B 1 40 ? 5.176 -10.758 7.434 1 98.5 40 ALA B O 1
ATOM 1568 N N . LEU B 1 41 ? 6.348 -12.602 6.938 1 98.75 41 LEU B N 1
ATOM 1569 C CA . LEU B 1 41 ? 5.176 -13.406 6.602 1 98.75 41 LEU B CA 1
ATOM 1570 C C . LEU B 1 41 ? 4.648 -14.133 7.836 1 98.75 41 LEU B C 1
ATOM 1572 O O . LEU B 1 41 ? 3.439 -14.352 7.961 1 98.75 41 LEU B O 1
ATOM 1576 N N . PHE B 1 42 ? 5.574 -14.508 8.766 1 98.56 42 PHE B N 1
ATOM 1577 C CA . PHE B 1 42 ? 5.156 -15.469 9.781 1 98.56 42 PHE B CA 1
ATOM 1578 C C . PHE B 1 42 ? 5.719 -15.086 11.148 1 98.56 42 PHE B C 1
ATOM 1580 O O . PHE B 1 42 ? 5.617 -15.859 12.102 1 98.56 42 PHE B O 1
ATOM 1587 N N . GLY B 1 43 ? 6.391 -13.961 11.25 1 97.5 43 GLY B N 1
ATOM 1588 C CA . GLY B 1 43 ? 6.887 -13.492 12.539 1 97.5 43 GLY B CA 1
ATOM 1589 C C . GLY B 1 43 ? 5.781 -13.094 13.492 1 97.5 43 GLY B C 1
ATOM 1590 O O . GLY B 1 43 ? 4.602 -13.328 13.219 1 97.5 43 GLY B O 1
ATOM 1591 N N . PRO B 1 44 ? 6.035 -12.484 14.609 1 95.56 44 PRO B N 1
ATOM 1592 C CA . PRO B 1 44 ? 5.062 -12.164 15.656 1 95.56 44 PRO B CA 1
ATOM 1593 C C . PRO B 1 44 ? 4.086 -11.062 15.242 1 95.56 44 PRO B C 1
ATOM 1595 O O . PRO B 1 44 ? 2.971 -10.992 15.766 1 95.56 44 PRO B O 1
ATOM 1598 N N . ASP B 1 45 ? 4.492 -10.203 14.391 1 95.06 45 ASP B N 1
ATOM 1599 C CA . ASP B 1 45 ? 3.656 -9.109 13.906 1 95.06 45 ASP B CA 1
ATOM 1600 C C . ASP B 1 45 ? 3.648 -9.062 12.383 1 95.06 45 ASP B C 1
ATOM 1602 O O . ASP B 1 45 ? 4.121 -8.094 11.781 1 95.06 45 ASP B O 1
ATOM 1606 N N . PRO B 1 46 ? 3.139 -10.102 11.781 1 97.62 46 PRO B N 1
ATOM 1607 C CA . PRO B 1 46 ? 3.184 -10.172 10.312 1 97.62 46 PRO B CA 1
ATOM 1608 C C . PRO B 1 46 ? 2.375 -9.062 9.648 1 97.62 46 PRO B C 1
ATOM 1610 O O . PRO B 1 46 ? 1.291 -8.711 10.125 1 97.62 46 PRO B O 1
ATOM 1613 N N . ALA B 1 47 ? 2.902 -8.484 8.625 1 98.31 47 ALA B N 1
ATOM 1614 C CA . ALA B 1 47 ? 2.217 -7.461 7.844 1 98.31 47 ALA B CA 1
ATOM 1615 C C . ALA B 1 47 ? 2.328 -7.746 6.348 1 98.31 47 ALA B C 1
ATOM 1617 O O . ALA B 1 47 ? 2.146 -6.848 5.523 1 98.31 47 ALA B O 1
ATOM 1618 N N . LEU B 1 48 ? 2.842 -8.906 6.004 1 98.81 48 LEU B N 1
ATOM 1619 C CA . LEU B 1 48 ? 2.867 -9.492 4.668 1 98.81 48 LEU B CA 1
ATOM 1620 C C . LEU B 1 48 ? 2.146 -10.836 4.652 1 98.81 48 LEU B C 1
ATOM 1622 O O . LEU B 1 48 ? 2.25 -11.609 5.602 1 98.81 48 LEU B O 1
ATOM 1626 N N . PHE B 1 49 ? 1.455 -11.039 3.51 1 98.88 49 PHE B N 1
ATOM 1627 C CA . PHE B 1 49 ? 0.672 -12.266 3.395 1 98.88 49 PHE B CA 1
ATOM 1628 C C . PHE B 1 49 ? 0.876 -12.914 2.031 1 98.88 49 PHE B C 1
ATOM 1630 O O . PHE B 1 49 ? 1.156 -12.219 1.047 1 98.88 49 PHE B O 1
ATOM 1637 N N . GLY B 1 50 ? 0.752 -14.219 2.023 1 98.81 50 GLY B N 1
ATOM 1638 C CA . GLY B 1 50 ? 1.054 -14.914 0.78 1 98.81 50 GLY B CA 1
ATOM 1639 C C . GLY B 1 50 ? 0.031 -15.977 0.427 1 98.81 50 GLY B C 1
ATOM 1640 O O . GLY B 1 50 ? -0.527 -16.625 1.312 1 98.81 50 GLY B O 1
ATOM 1641 N N . LEU B 1 51 ? -0.206 -16.156 -0.851 1 98.94 51 LEU B N 1
ATOM 1642 C CA . LEU B 1 51 ? -0.933 -17.266 -1.444 1 98.94 51 LEU B CA 1
ATOM 1643 C C . LEU B 1 51 ? -0.025 -18.078 -2.359 1 98.94 51 LEU B C 1
ATOM 1645 O O . LEU B 1 51 ? 0.879 -17.531 -2.994 1 98.94 51 LEU B O 1
ATOM 1649 N N . ILE B 1 52 ? -0.273 -19.375 -2.42 1 98.88 52 ILE B N 1
ATOM 1650 C CA . ILE B 1 52 ? 0.46 -20.266 -3.303 1 98.88 52 ILE B CA 1
ATOM 1651 C C . ILE B 1 52 ? -0.502 -20.906 -4.301 1 98.88 52 ILE B C 1
ATOM 1653 O O . ILE B 1 52 ? -1.58 -21.375 -3.922 1 98.88 52 ILE B O 1
ATOM 1657 N N . ALA B 1 53 ? -0.168 -20.812 -5.551 1 98.75 53 ALA B N 1
ATOM 1658 C CA . ALA B 1 53 ? -0.827 -21.609 -6.586 1 98.75 53 ALA B CA 1
ATOM 1659 C C . ALA B 1 53 ? -0.115 -22.938 -6.789 1 98.75 53 ALA B C 1
ATOM 1661 O O . ALA B 1 53 ? 1.097 -22.969 -7.012 1 98.75 53 ALA B O 1
ATOM 1662 N N . GLU B 1 54 ? -0.854 -23.984 -6.723 1 98.12 54 GLU B N 1
ATOM 1663 C CA . GLU B 1 54 ? -0.302 -25.312 -6.922 1 98.12 54 GLU B CA 1
ATOM 1664 C C . GLU B 1 54 ? -0.818 -25.938 -8.219 1 98.12 54 GLU B C 1
ATOM 1666 O O . GLU B 1 54 ? -1.985 -25.766 -8.57 1 98.12 54 GLU B O 1
ATOM 1671 N N . ASP B 1 55 ? 0.11 -26.656 -8.852 1 95.69 55 ASP B N 1
ATOM 1672 C CA . ASP B 1 55 ? -0.304 -27.469 -9.984 1 95.69 55 ASP B CA 1
ATOM 1673 C C . ASP B 1 55 ? -1.25 -28.594 -9.539 1 95.69 55 ASP B C 1
ATOM 1675 O O . ASP B 1 55 ? -0.938 -29.344 -8.617 1 95.69 55 ASP B O 1
ATOM 1679 N N . ASP B 1 56 ? -2.316 -28.703 -10.203 1 90.75 56 ASP B N 1
ATOM 1680 C CA . ASP B 1 56 ? -3.336 -29.656 -9.789 1 90.75 56 ASP B CA 1
ATOM 1681 C C . ASP B 1 56 ? -2.84 -31.094 -9.945 1 90.75 56 ASP B C 1
ATOM 1683 O O . ASP B 1 56 ? -3.207 -31.969 -9.164 1 90.75 56 ASP B O 1
ATOM 1687 N N . ALA B 1 57 ? -2.041 -31.344 -10.938 1 92.38 57 ALA B N 1
ATOM 1688 C CA . ALA B 1 57 ? -1.585 -32.688 -11.242 1 92.38 57 ALA B CA 1
ATOM 1689 C C . ALA B 1 57 ? -0.443 -33.125 -10.32 1 92.38 57 ALA B C 1
ATOM 1691 O O . ALA B 1 57 ? -0.411 -34.25 -9.828 1 92.38 57 ALA B O 1
ATOM 1692 N N . THR B 1 58 ? 0.47 -32.219 -9.977 1 93.56 58 THR B N 1
ATOM 1693 C CA . THR B 1 58 ? 1.694 -32.594 -9.266 1 93.56 58 THR B CA 1
ATOM 1694 C C . THR B 1 58 ? 1.645 -32.094 -7.824 1 93.56 58 THR B C 1
ATOM 1696 O O . THR B 1 58 ? 2.395 -32.594 -6.973 1 93.56 58 THR B O 1
ATOM 1699 N N . GLY B 1 59 ? 0.86 -31.125 -7.539 1 94.62 59 GLY B N 1
ATOM 1700 C CA . GLY B 1 59 ? 0.81 -30.531 -6.215 1 94.62 59 GLY B CA 1
ATOM 1701 C C . GLY B 1 59 ? 1.96 -29.578 -5.945 1 94.62 59 GLY B C 1
ATOM 1702 O O . GLY B 1 59 ? 2.078 -29.031 -4.848 1 94.62 59 GLY B O 1
ATOM 1703 N N . GLU B 1 60 ? 2.746 -29.328 -6.934 1 96.75 60 GLU B N 1
ATOM 1704 C CA . GLU B 1 60 ? 3.91 -28.453 -6.781 1 96.75 60 GLU B CA 1
ATOM 1705 C C . GLU B 1 60 ? 3.523 -26.984 -6.906 1 96.75 60 GLU B C 1
ATOM 1707 O O . GLU B 1 60 ? 2.682 -26.625 -7.734 1 96.75 60 GLU B O 1
ATOM 1712 N N . PRO B 1 61 ? 4.188 -26.172 -6.062 1 98.56 61 PRO B N 1
ATOM 1713 C CA . PRO B 1 61 ? 3.953 -24.734 -6.242 1 98.56 61 PRO B CA 1
ATOM 1714 C C . PRO B 1 61 ? 4.398 -24.234 -7.617 1 98.56 61 PRO B C 1
ATOM 1716 O O . PRO B 1 61 ? 5.52 -24.531 -8.047 1 98.56 61 PRO B O 1
ATOM 1719 N N . VAL B 1 62 ? 3.527 -23.484 -8.289 1 98.44 62 VAL B N 1
ATOM 1720 C CA . VAL B 1 62 ? 3.871 -23.016 -9.625 1 98.44 62 VAL B CA 1
ATOM 1721 C C . VAL B 1 62 ? 3.725 -21.5 -9.695 1 98.44 62 VAL B C 1
ATOM 1723 O O . VAL B 1 62 ? 4.051 -20.891 -10.711 1 98.44 62 VAL B O 1
ATOM 1726 N N . GLY B 1 63 ? 3.232 -20.875 -8.641 1 98.56 63 GLY B N 1
ATOM 1727 C CA . GLY B 1 63 ? 3.059 -19.422 -8.594 1 98.56 63 GLY B CA 1
ATOM 1728 C C . GLY B 1 63 ? 2.689 -18.922 -7.211 1 98.56 63 GLY B C 1
ATOM 1729 O O . GLY B 1 63 ? 2.506 -19.703 -6.281 1 98.56 63 GLY B O 1
ATOM 1730 N N . PHE B 1 64 ? 2.652 -17.594 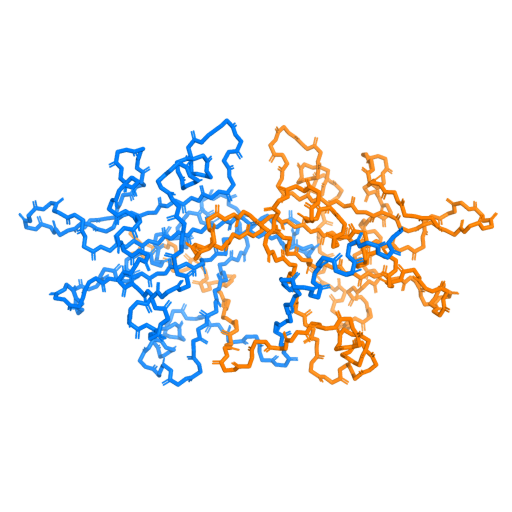-7.125 1 98.88 64 PHE B N 1
ATOM 1731 C CA . PHE B 1 64 ? 2.324 -17.016 -5.828 1 98.88 64 PHE B CA 1
ATOM 1732 C C . PHE B 1 64 ? 1.756 -15.609 -5.992 1 98.88 64 PHE B C 1
ATOM 1734 O O . PHE B 1 64 ? 1.825 -15.031 -7.078 1 98.88 64 PHE B O 1
ATOM 1741 N N . ALA B 1 65 ? 1.119 -15.164 -4.988 1 98.81 65 ALA B N 1
ATOM 1742 C CA . ALA B 1 65 ? 0.777 -13.766 -4.742 1 98.81 65 ALA B CA 1
ATOM 1743 C C . ALA B 1 65 ? 1.176 -13.344 -3.33 1 98.81 65 ALA B C 1
ATOM 1745 O O . ALA B 1 65 ? 0.891 -14.047 -2.359 1 98.81 65 ALA B O 1
ATOM 1746 N N . VAL B 1 66 ? 1.884 -12.25 -3.193 1 98.88 66 VAL B N 1
ATOM 1747 C CA . VAL B 1 66 ? 2.146 -11.672 -1.88 1 98.88 66 VAL B CA 1
ATOM 1748 C C . VAL B 1 66 ? 1.502 -10.289 -1.785 1 98.88 66 VAL B C 1
ATOM 1750 O O . VAL B 1 66 ? 1.521 -9.523 -2.75 1 98.88 66 VAL B O 1
ATOM 1753 N N . TRP B 1 67 ? 0.903 -10.039 -0.657 1 98.88 67 TRP B N 1
ATOM 1754 C CA . TRP B 1 67 ? 0.09 -8.844 -0.496 1 98.88 67 TRP B CA 1
ATOM 1755 C C . TRP B 1 67 ? 0.165 -8.32 0.936 1 98.88 67 TRP B C 1
ATOM 1757 O O . TRP B 1 67 ? 0.657 -9.016 1.83 1 98.88 67 TRP B O 1
ATOM 1767 N N . PHE B 1 68 ? -0.14 -7.055 1.162 1 98.88 68 PHE B N 1
ATOM 1768 C CA . PHE B 1 68 ? -0.248 -6.422 2.471 1 98.88 68 PHE B CA 1
ATOM 1769 C C . PHE B 1 68 ? -1.516 -5.578 2.561 1 98.88 68 PHE B C 1
ATOM 1771 O O . PHE B 1 68 ? -2.199 -5.367 1.557 1 98.88 68 PHE B O 1
ATOM 1778 N N . ARG B 1 69 ? -1.862 -5.203 3.752 1 98.75 69 ARG B N 1
ATOM 1779 C CA . ARG B 1 69 ? -3.082 -4.426 3.951 1 98.75 69 ARG B CA 1
ATOM 1780 C C . ARG B 1 69 ? -2.857 -2.957 3.6 1 98.75 69 ARG B C 1
ATOM 1782 O O . ARG B 1 69 ? -1.931 -2.326 4.109 1 98.75 69 ARG B O 1
ATOM 1789 N N . ASN B 1 70 ? -3.592 -2.479 2.604 1 98.81 70 ASN B N 1
ATOM 1790 C CA . ASN B 1 70 ? -3.707 -1.032 2.449 1 98.81 70 ASN B CA 1
ATOM 1791 C C . ASN B 1 70 ? -4.918 -0.482 3.201 1 98.81 70 ASN B C 1
ATOM 1793 O O . ASN B 1 70 ? -5.473 -1.158 4.066 1 98.81 70 ASN B O 1
ATOM 1797 N N . PHE B 1 71 ? -5.242 0.809 3.021 1 98.62 71 PHE B N 1
ATOM 1798 C CA . PHE B 1 71 ? -6.348 1.411 3.76 1 98.62 71 PHE B CA 1
ATOM 1799 C C . PHE B 1 71 ? -7.035 2.484 2.924 1 98.62 71 PHE B C 1
ATOM 1801 O O . PHE B 1 71 ? -6.375 3.24 2.209 1 98.62 71 PHE B O 1
ATOM 1808 N N . SER B 1 72 ? -8.328 2.518 3.039 1 97.25 72 SER B N 1
ATOM 1809 C CA . SER B 1 72 ? -9.117 3.602 2.463 1 97.25 72 SER B CA 1
ATOM 1810 C C . SER B 1 72 ? -9.656 4.531 3.547 1 97.25 72 SER B C 1
ATOM 1812 O O . SER B 1 72 ? -10.547 4.152 4.309 1 97.25 72 SER B O 1
ATOM 1814 N N . THR B 1 73 ? -9.148 5.754 3.564 1 96.62 73 THR B N 1
ATOM 1815 C CA . THR B 1 73 ? -9.609 6.719 4.555 1 96.62 73 THR B CA 1
ATOM 1816 C C . THR B 1 73 ? -11.047 7.145 4.262 1 96.62 73 THR B C 1
ATOM 1818 O O . THR B 1 73 ? -11.742 7.645 5.145 1 96.62 73 THR B O 1
ATOM 1821 N N . TRP B 1 74 ? -11.484 6.965 3.016 1 94.94 74 TRP B N 1
ATOM 1822 C CA . TRP B 1 74 ? -12.852 7.316 2.635 1 94.94 74 TRP B CA 1
ATOM 1823 C C . TRP B 1 74 ? -13.844 6.285 3.158 1 94.94 74 TRP B C 1
ATOM 1825 O O . TRP B 1 74 ? -14.883 6.645 3.711 1 94.94 74 TRP B O 1
ATOM 1835 N N . ARG B 1 75 ? -13.422 5.059 3.062 1 96 75 ARG B N 1
ATOM 1836 C CA . ARG B 1 75 ? -14.32 3.973 3.439 1 96 75 ARG B CA 1
ATOM 1837 C C . ARG B 1 75 ? -14.086 3.545 4.887 1 96 75 ARG B C 1
ATOM 1839 O O . ARG B 1 75 ? -14.945 2.895 5.492 1 96 75 ARG B O 1
ATOM 1846 N N . GLY B 1 76 ? -12.922 3.865 5.371 1 97.38 76 GLY B N 1
ATOM 1847 C CA . GLY B 1 76 ? -12.586 3.5 6.734 1 97.38 76 GLY B CA 1
ATOM 1848 C C . GLY B 1 76 ? -12.258 2.029 6.898 1 97.38 76 GLY B C 1
ATOM 1849 O O . GLY B 1 76 ? -12.445 1.459 7.973 1 97.38 76 GLY B O 1
ATOM 1850 N N . THR B 1 77 ? -11.852 1.396 5.816 1 97.62 77 THR B N 1
ATOM 1851 C CA . THR B 1 77 ? -11.547 -0.028 5.887 1 97.62 77 THR B CA 1
ATOM 1852 C C . THR B 1 77 ? -10.18 -0.316 5.27 1 97.62 77 THR B C 1
ATOM 1854 O O . THR B 1 77 ? -9.719 0.418 4.391 1 97.62 77 THR B O 1
ATOM 1857 N N . HIS B 1 78 ? -9.586 -1.374 5.777 1 98.38 78 HIS B N 1
ATOM 1858 C CA . HIS B 1 78 ? -8.422 -1.92 5.082 1 98.38 78 HIS B CA 1
ATOM 1859 C C . HIS B 1 78 ? -8.805 -2.471 3.715 1 98.38 78 HIS B C 1
ATOM 1861 O O . HIS B 1 78 ? -9.984 -2.447 3.34 1 98.38 78 HIS B O 1
ATOM 1867 N N . GLY B 1 79 ? -7.859 -2.818 2.918 1 98.62 79 GLY B N 1
ATOM 1868 C CA . GLY B 1 79 ? -7.895 -3.506 1.637 1 98.62 79 GLY B CA 1
ATOM 1869 C C . GLY B 1 79 ? -6.684 -4.387 1.399 1 98.62 79 GLY B C 1
ATOM 1870 O O . GLY B 1 79 ? -5.918 -4.664 2.326 1 98.62 79 GLY B O 1
ATOM 1871 N N . VAL B 1 80 ? -6.648 -4.859 0.183 1 98.81 80 VAL B N 1
ATOM 1872 C CA . VAL B 1 80 ? -5.52 -5.668 -0.259 1 98.81 80 VAL B CA 1
ATOM 1873 C C . VAL B 1 80 ? -4.668 -4.875 -1.245 1 98.81 80 VAL B C 1
ATOM 1875 O O . VAL B 1 80 ? -5.188 -4.305 -2.207 1 98.81 80 VAL B O 1
ATOM 1878 N N . TYR B 1 81 ? -3.414 -4.766 -0.936 1 98.94 81 TYR B N 1
ATOM 1879 C CA . TYR B 1 81 ? -2.477 -4.332 -1.964 1 98.94 81 TYR B CA 1
ATOM 1880 C C . TYR B 1 81 ? -1.611 -5.492 -2.439 1 98.94 81 TYR B C 1
ATOM 1882 O O . TYR B 1 81 ? -0.787 -6.012 -1.684 1 98.94 81 TYR B O 1
ATOM 1890 N N . LEU B 1 82 ? -1.823 -5.914 -3.674 1 98.88 82 LEU B N 1
ATOM 1891 C CA . LEU B 1 82 ? -1.054 -6.992 -4.289 1 98.88 82 LEU B CA 1
ATOM 1892 C C . LEU B 1 82 ? 0.318 -6.492 -4.73 1 98.88 82 LEU B C 1
ATOM 1894 O O . LEU B 1 82 ? 0.421 -5.688 -5.66 1 98.88 82 LEU B O 1
ATOM 1898 N N . GLU B 1 83 ? 1.358 -6.965 -4.102 1 98.44 83 GLU B N 1
ATOM 1899 C CA . GLU B 1 83 ? 2.721 -6.531 -4.398 1 98.44 83 GLU B CA 1
ATOM 1900 C C . GLU B 1 83 ? 3.314 -7.328 -5.555 1 98.44 83 GLU B C 1
ATOM 1902 O O . GLU B 1 83 ? 3.92 -6.758 -6.465 1 98.44 83 GLU B O 1
ATOM 1907 N N . ASP B 1 84 ? 3.188 -8.609 -5.469 1 98 84 ASP B N 1
ATOM 1908 C CA . ASP B 1 84 ? 3.709 -9.477 -6.523 1 98 84 ASP B CA 1
ATOM 1909 C C . ASP B 1 84 ? 2.701 -10.562 -6.891 1 98 84 ASP B C 1
ATOM 1911 O O . ASP B 1 84 ? 2.049 -11.133 -6.012 1 98 84 ASP B O 1
ATOM 1915 N N . LEU B 1 85 ? 2.596 -10.766 -8.086 1 97.62 85 LEU B N 1
ATOM 1916 C CA . LEU B 1 85 ? 1.898 -11.898 -8.68 1 97.62 85 LEU B CA 1
ATOM 1917 C C . LEU B 1 85 ? 2.752 -12.562 -9.758 1 97.62 85 LEU B C 1
ATOM 1919 O O . LEU B 1 85 ? 3.197 -11.898 -10.695 1 97.62 85 LEU B O 1
ATOM 1923 N N . TYR B 1 86 ? 3.021 -13.844 -9.555 1 97.56 86 TYR B N 1
ATOM 1924 C CA . TYR B 1 86 ? 3.914 -14.547 -10.469 1 97.56 86 TYR B CA 1
ATOM 1925 C C . TYR B 1 86 ? 3.455 -15.984 -10.672 1 97.56 86 TYR B C 1
ATOM 1927 O O . TYR B 1 86 ? 3.039 -16.656 -9.727 1 97.56 86 TYR B O 1
ATOM 1935 N N . VAL B 1 87 ? 3.42 -16.375 -11.859 1 97.25 87 VAL B N 1
ATOM 1936 C CA . VAL B 1 87 ? 3.213 -17.766 -12.273 1 97.25 87 VAL B CA 1
ATOM 1937 C C . VAL B 1 87 ? 4.352 -18.203 -13.188 1 97.25 87 VAL B C 1
ATOM 1939 O O . VAL B 1 87 ? 4.727 -17.484 -14.117 1 97.25 87 VAL B O 1
ATOM 1942 N N . ARG B 1 88 ? 4.926 -19.359 -12.914 1 97.38 88 ARG B N 1
ATOM 1943 C CA . ARG B 1 88 ? 5.992 -19.875 -13.758 1 97.38 88 ARG B CA 1
ATOM 1944 C C . ARG B 1 88 ? 5.551 -19.938 -15.219 1 97.38 88 ARG B C 1
ATOM 1946 O O . ARG B 1 88 ? 4.406 -20.312 -15.508 1 97.38 88 ARG B O 1
ATOM 1953 N N . PRO B 1 89 ? 6.512 -19.656 -16.094 1 95.69 89 PRO B N 1
ATOM 1954 C CA . PRO B 1 89 ? 6.18 -19.625 -17.516 1 95.69 89 PRO B CA 1
ATOM 1955 C C . PRO B 1 89 ? 5.527 -20.938 -17.984 1 95.69 89 PRO B C 1
ATOM 1957 O O . PRO B 1 89 ? 4.547 -20.89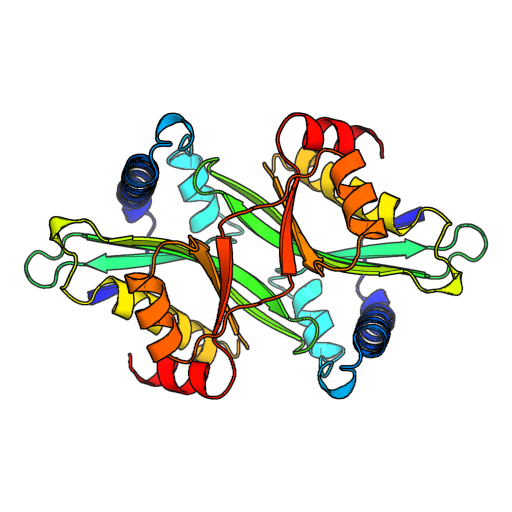1 -18.734 1 95.69 89 PRO B O 1
ATOM 1960 N N . GLU B 1 90 ? 5.961 -22.047 -17.531 1 94.31 90 GLU B N 1
ATOM 1961 C CA . GLU B 1 90 ? 5.473 -23.344 -18 1 94.31 90 GLU B CA 1
ATOM 1962 C C . GLU B 1 90 ? 4.055 -23.625 -17.484 1 94.31 90 GLU B C 1
ATOM 1964 O O . GLU B 1 90 ? 3.379 -24.531 -17.984 1 94.31 90 GLU B O 1
ATOM 1969 N N . ALA B 1 91 ? 3.633 -22.891 -16.484 1 95.25 91 ALA B N 1
ATOM 1970 C CA . ALA B 1 91 ? 2.314 -23.109 -15.891 1 95.25 91 ALA B CA 1
ATOM 1971 C C . ALA B 1 91 ? 1.336 -22.016 -16.312 1 95.25 91 ALA B C 1
ATOM 1973 O O . ALA B 1 91 ? 0.184 -22 -15.875 1 95.25 91 ALA B O 1
ATOM 1974 N N . ARG B 1 92 ? 1.772 -21.078 -17.125 1 92.69 92 ARG B N 1
ATOM 1975 C CA . ARG B 1 92 ? 0.903 -20 -17.562 1 92.69 92 ARG B CA 1
ATOM 1976 C C . ARG B 1 92 ? -0.142 -20.5 -18.562 1 92.69 92 ARG B C 1
ATOM 1978 O O . ARG B 1 92 ? 0.022 -21.578 -19.141 1 92.69 92 ARG B O 1
ATOM 1985 N N . GLY B 1 93 ? -1.24 -19.812 -18.641 1 89.19 93 GLY B N 1
ATOM 1986 C CA . GLY B 1 93 ? -2.332 -20.266 -19.484 1 89.19 93 GLY B CA 1
ATOM 1987 C C . GLY B 1 93 ? -3.273 -21.234 -18.797 1 89.19 93 GLY B C 1
ATOM 1988 O O . GLY B 1 93 ? -4.324 -21.578 -19.344 1 89.19 93 GLY B O 1
ATOM 1989 N N . GLY B 1 94 ? -2.875 -21.656 -17.609 1 89.81 94 GLY B N 1
ATOM 1990 C CA . GLY B 1 94 ? -3.688 -22.594 -16.844 1 89.81 94 GLY B CA 1
ATOM 1991 C C . GLY B 1 94 ? -4.672 -21.906 -15.922 1 89.81 94 GLY B C 1
ATOM 1992 O O . GLY B 1 94 ? -5.441 -22.562 -15.227 1 89.81 94 GLY B O 1
ATOM 1993 N N . GLY B 1 95 ? -4.609 -20.625 -15.844 1 92.81 95 GLY B N 1
ATOM 1994 C CA . GLY B 1 95 ? -5.574 -19.875 -15.062 1 92.81 95 GLY B CA 1
ATOM 1995 C C . GLY B 1 95 ? -5.098 -19.578 -13.648 1 92.81 95 GLY B C 1
ATOM 1996 O O . GLY B 1 95 ? -5.84 -19.031 -12.836 1 92.81 95 GLY B O 1
ATOM 1997 N N . HIS B 1 96 ? -3.861 -19.859 -13.312 1 96.06 96 HIS B N 1
ATOM 1998 C CA . HIS B 1 96 ? -3.344 -19.703 -11.961 1 96.06 96 HIS B CA 1
ATOM 1999 C C . HIS B 1 96 ? -3.322 -18.234 -11.555 1 96.06 96 HIS B C 1
ATOM 2001 O O . HIS B 1 96 ? -3.682 -17.891 -10.422 1 96.06 96 HIS B O 1
ATOM 2007 N N . GLY B 1 97 ? -2.885 -17.359 -12.461 1 96 97 GLY B N 1
ATOM 2008 C CA . GLY B 1 97 ? -2.859 -15.938 -12.164 1 96 97 GLY B CA 1
ATOM 2009 C C . GLY B 1 97 ? -4.23 -15.367 -11.844 1 96 97 GLY B C 1
ATOM 2010 O O . GLY B 1 97 ? -4.398 -14.641 -10.867 1 96 97 GLY B O 1
ATOM 2011 N N . LYS B 1 98 ? -5.145 -15.766 -12.664 1 94.94 98 LYS B N 1
ATOM 2012 C CA . LYS B 1 98 ? -6.527 -15.359 -12.438 1 94.94 98 LYS B CA 1
ATOM 2013 C C . LYS B 1 98 ? -7.043 -15.883 -11.102 1 94.94 98 LYS B C 1
ATOM 2015 O O . LYS B 1 98 ? -7.664 -15.141 -10.336 1 94.94 98 LYS B O 1
ATOM 2020 N N . ALA B 1 99 ? -6.801 -17.078 -10.836 1 96.94 99 ALA B N 1
ATOM 2021 C CA . ALA B 1 99 ? -7.266 -17.703 -9.602 1 96.94 99 ALA B CA 1
ATOM 2022 C C . ALA B 1 99 ? -6.684 -17 -8.383 1 96.94 99 ALA B C 1
ATOM 2024 O O . ALA B 1 99 ? -7.375 -16.812 -7.375 1 96.94 99 ALA B O 1
ATOM 2025 N N . LEU B 1 100 ? -5.414 -16.641 -8.453 1 98.38 100 LEU B N 1
ATOM 2026 C CA . LEU B 1 100 ? -4.77 -15.922 -7.355 1 98.38 100 LEU B CA 1
ATOM 2027 C C . LEU B 1 100 ? -5.449 -14.578 -7.109 1 98.38 100 LEU B C 1
ATOM 2029 O O . LEU B 1 100 ? -5.766 -14.234 -5.965 1 98.38 100 LEU B O 1
ATOM 2033 N N . LEU B 1 101 ? -5.711 -13.836 -8.18 1 98.19 101 LEU B N 1
ATOM 2034 C CA . LEU B 1 101 ? -6.344 -12.523 -8.047 1 98.19 101 LEU B CA 1
ATOM 2035 C C . LEU B 1 101 ? -7.766 -12.656 -7.512 1 98.19 101 LEU B C 1
ATOM 2037 O O . LEU B 1 101 ? -8.18 -11.883 -6.648 1 98.19 101 LEU B O 1
ATOM 2041 N N . LEU B 1 102 ? -8.492 -13.609 -7.988 1 98.19 102 LEU B N 1
ATOM 2042 C CA . LEU B 1 102 ? -9.859 -13.836 -7.527 1 98.19 102 LEU B CA 1
ATOM 2043 C C . LEU B 1 102 ? -9.883 -14.242 -6.059 1 98.19 102 LEU B C 1
ATOM 2045 O O . LEU B 1 102 ? -10.797 -13.875 -5.32 1 98.19 102 LEU B O 1
ATOM 2049 N N . GLU B 1 103 ? -8.922 -15.016 -5.668 1 98.62 103 GLU B N 1
ATOM 2050 C CA . GLU B 1 103 ? -8.828 -15.383 -4.258 1 98.62 103 GLU B CA 1
ATOM 2051 C C . GLU B 1 103 ? -8.586 -14.156 -3.383 1 98.62 103 GLU B C 1
ATOM 2053 O O . GLU B 1 103 ? -9.141 -14.055 -2.285 1 98.62 103 GLU B O 1
ATOM 2058 N N . LEU B 1 104 ? -7.766 -13.227 -3.857 1 98.81 104 LEU B N 1
ATOM 2059 C CA . LEU B 1 104 ? -7.555 -11.977 -3.125 1 98.81 104 LEU B CA 1
ATOM 2060 C C . LEU B 1 104 ? -8.844 -11.18 -3.027 1 98.81 104 LEU B C 1
ATOM 2062 O O . LEU B 1 104 ? -9.133 -10.578 -1.987 1 98.81 104 LEU B O 1
ATOM 2066 N N . ALA B 1 105 ? -9.586 -11.148 -4.113 1 98.69 105 ALA B N 1
ATOM 2067 C CA . ALA B 1 105 ? -10.891 -10.5 -4.082 1 98.69 105 ALA B CA 1
ATOM 2068 C C . ALA B 1 105 ? -11.805 -11.156 -3.051 1 98.69 105 ALA B C 1
ATOM 2070 O O . ALA B 1 105 ? -12.484 -10.469 -2.287 1 98.69 105 ALA B O 1
ATOM 2071 N N . ARG B 1 106 ? -11.82 -12.477 -3.023 1 98.62 106 ARG B N 1
ATOM 2072 C CA . ARG B 1 106 ? -12.633 -13.211 -2.055 1 98.62 106 ARG B CA 1
ATOM 2073 C C . ARG B 1 106 ? -12.234 -12.852 -0.626 1 98.62 106 ARG B C 1
ATOM 2075 O O . ARG B 1 106 ? -13.094 -12.602 0.22 1 98.62 106 ARG B O 1
ATOM 2082 N N . ILE B 1 107 ? -10.961 -12.836 -0.339 1 98.56 107 ILE B N 1
ATOM 2083 C CA . ILE B 1 107 ? -10.43 -12.484 0.975 1 98.56 107 ILE B CA 1
ATOM 2084 C C . ILE B 1 107 ? -10.906 -11.078 1.354 1 98.56 107 ILE B C 1
ATOM 2086 O O . ILE B 1 107 ? -11.359 -10.852 2.479 1 98.56 107 ILE B O 1
ATOM 2090 N N . ALA B 1 108 ? -10.766 -10.156 0.419 1 98.69 108 ALA B N 1
ATOM 2091 C CA . ALA B 1 108 ? -11.18 -8.781 0.669 1 98.69 108 ALA B CA 1
ATOM 2092 C C . ALA B 1 108 ? -12.664 -8.719 1.034 1 98.69 108 ALA B C 1
ATOM 2094 O O . ALA B 1 108 ?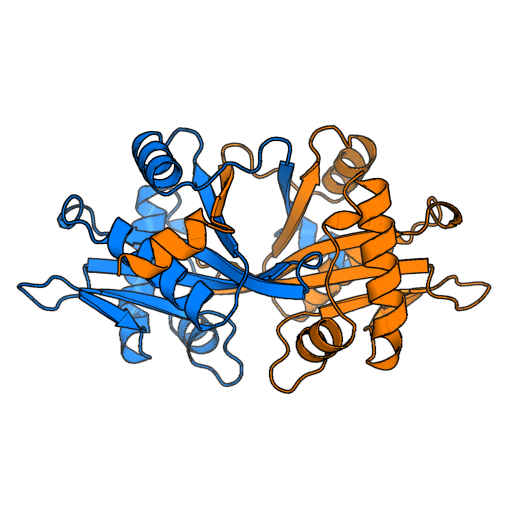 -13.031 -8.102 2.037 1 98.69 108 ALA B O 1
ATOM 2095 N N . VAL B 1 109 ? -13.477 -9.383 0.273 1 98.31 109 VAL B N 1
ATOM 2096 C CA . VAL B 1 109 ? -14.922 -9.367 0.492 1 98.31 109 VAL B CA 1
ATOM 2097 C C . VAL B 1 109 ? -15.25 -10.016 1.836 1 98.31 109 VAL B C 1
ATOM 2099 O O . VAL B 1 109 ? -16.016 -9.461 2.629 1 98.31 109 VAL B O 1
ATOM 2102 N N . GLU B 1 110 ? -14.68 -11.125 2.094 1 98.19 110 GLU B N 1
ATOM 2103 C CA . GLU B 1 110 ? -14.93 -11.859 3.332 1 98.19 110 GLU B CA 1
ATOM 2104 C C . GLU B 1 110 ? -14.562 -11.023 4.555 1 98.19 110 GLU B C 1
ATOM 2106 O O . GLU B 1 110 ? -15.227 -11.094 5.586 1 98.19 110 GLU B O 1
ATOM 2111 N N . ARG B 1 111 ? -13.539 -10.203 4.422 1 97.62 111 ARG B N 1
ATOM 2112 C CA . ARG B 1 111 ? -13.023 -9.453 5.562 1 97.62 111 ARG B CA 1
ATOM 2113 C C . ARG B 1 111 ? -13.641 -8.062 5.621 1 97.62 111 ARG B C 1
ATOM 2115 O O . ARG B 1 111 ? -13.266 -7.246 6.473 1 97.62 111 ARG B O 1
ATOM 2122 N N . GLY B 1 112 ? -14.492 -7.746 4.672 1 97.19 112 GLY B N 1
ATOM 2123 C CA . GLY B 1 112 ? -15.148 -6.445 4.648 1 97.19 112 GLY B CA 1
ATOM 2124 C C . GLY B 1 112 ? -14.25 -5.34 4.125 1 97.19 112 GLY B C 1
ATOM 2125 O O . GLY B 1 112 ? -14.438 -4.168 4.461 1 97.19 112 GLY B O 1
ATOM 2126 N N . TYR B 1 113 ? -13.242 -5.703 3.371 1 98 113 TYR B N 1
ATOM 2127 C CA . TYR B 1 113 ? -12.352 -4.73 2.742 1 98 113 TYR B CA 1
ATOM 2128 C C . TYR B 1 113 ? -13.016 -4.09 1.528 1 98 113 TYR B C 1
ATOM 2130 O O . TYR B 1 113 ? -13.859 -4.707 0.876 1 98 113 TYR B O 1
ATOM 2138 N N . SER B 1 114 ? -12.562 -2.873 1.216 1 96.12 114 SER B N 1
ATOM 2139 C CA . SER B 1 114 ? -13.297 -2.123 0.2 1 96.12 114 SER B CA 1
ATOM 2140 C C . SER B 1 114 ? -12.531 -2.086 -1.118 1 96.12 114 SER B C 1
ATOM 2142 O O . SER B 1 114 ? -13.031 -1.574 -2.121 1 96.12 114 SER B O 1
ATOM 2144 N N . ARG B 1 115 ? -11.266 -2.631 -1.114 1 98.06 115 ARG B N 1
ATOM 2145 C CA . ARG B 1 115 ? -10.555 -2.531 -2.385 1 98.06 115 ARG B CA 1
ATOM 2146 C C . ARG B 1 115 ? -9.422 -3.551 -2.461 1 98.06 115 ARG B C 1
ATOM 2148 O O . ARG B 1 115 ? -8.883 -3.969 -1.433 1 98.06 115 ARG B O 1
ATOM 2155 N N . VAL B 1 116 ? -9.164 -3.98 -3.658 1 98.88 116 VAL B N 1
ATOM 2156 C CA . VAL B 1 116 ? -7.938 -4.652 -4.07 1 98.88 116 VAL B CA 1
ATOM 2157 C C . VAL B 1 116 ? -7.191 -3.789 -5.086 1 98.88 116 VAL B C 1
ATOM 2159 O O . VAL B 1 116 ? -7.762 -3.371 -6.094 1 98.88 116 VAL B O 1
ATOM 2162 N N . GLU B 1 117 ? -5.91 -3.492 -4.754 1 98.81 117 GLU B N 1
ATOM 2163 C CA . GLU B 1 117 ? -5.102 -2.625 -5.605 1 98.81 117 GLU B CA 1
ATOM 2164 C C . GLU B 1 117 ? -3.779 -3.291 -5.973 1 98.81 117 GLU B C 1
ATO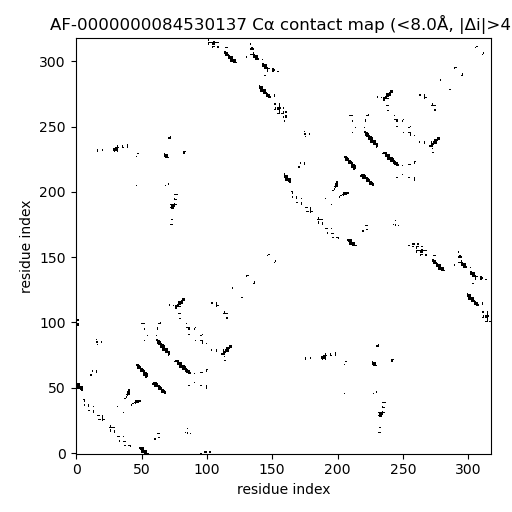M 2166 O O . GLU B 1 117 ? -3.258 -4.109 -5.215 1 98.81 117 GLU B O 1
ATOM 2171 N N . TRP B 1 118 ? -3.295 -2.973 -7.113 1 98.5 118 TRP B N 1
ATOM 2172 C CA . TRP B 1 118 ? -1.974 -3.396 -7.566 1 98.5 118 TRP B CA 1
ATOM 2173 C C . TRP B 1 118 ? -1.443 -2.467 -8.648 1 98.5 118 TRP B C 1
ATOM 2175 O O . TRP B 1 118 ? -2.189 -1.65 -9.195 1 98.5 118 TRP B O 1
ATOM 2185 N N . SER B 1 119 ? -0.139 -2.463 -8.891 1 97.62 119 SER B N 1
ATOM 2186 C CA . SER B 1 119 ? 0.472 -1.731 -9.992 1 97.62 119 SER B CA 1
ATOM 2187 C C . SER B 1 119 ? 0.827 -2.666 -11.148 1 97.62 119 SER B C 1
ATOM 2189 O O . SER B 1 119 ? 1.292 -3.785 -10.922 1 97.62 119 SER B O 1
ATOM 2191 N N . VAL B 1 120 ? 0.58 -2.197 -12.32 1 96.44 120 VAL B N 1
ATOM 2192 C CA . VAL B 1 120 ? 0.885 -2.992 -13.508 1 96.44 120 VAL B CA 1
ATOM 2193 C C . VAL B 1 120 ? 1.686 -2.154 -14.5 1 96.44 120 VAL B C 1
ATOM 2195 O O . VAL B 1 120 ? 1.448 -0.953 -14.641 1 96.44 120 VAL B O 1
ATOM 2198 N N . LEU B 1 121 ? 2.604 -2.828 -15.18 1 95.12 121 LEU B N 1
ATOM 2199 C CA . LEU B 1 121 ? 3.359 -2.18 -16.25 1 95.12 121 LEU B CA 1
ATOM 2200 C C . LEU B 1 121 ? 2.436 -1.727 -17.375 1 95.12 121 LEU B C 1
ATOM 2202 O O . LEU B 1 121 ? 1.595 -2.5 -17.844 1 95.12 121 LEU B O 1
ATOM 2206 N N . ASP B 1 122 ? 2.701 -0.577 -17.875 1 95.5 122 ASP B N 1
ATOM 2207 C CA . ASP B 1 122 ? 1.8 0.042 -18.844 1 95.5 122 ASP B CA 1
ATOM 2208 C C . ASP B 1 122 ? 1.785 -0.734 -20.156 1 95.5 122 ASP B C 1
ATOM 2210 O O . ASP B 1 122 ? 0.773 -0.755 -20.859 1 95.5 122 ASP B O 1
ATOM 2214 N N . TRP B 1 123 ? 2.836 -1.361 -20.547 1 94.81 123 TRP B N 1
ATOM 2215 C CA . TRP B 1 123 ? 2.941 -2.037 -21.828 1 94.81 123 TRP B CA 1
ATOM 2216 C C . TRP B 1 123 ? 2.322 -3.43 -21.766 1 94.81 123 TRP B C 1
ATOM 2218 O O . TRP B 1 123 ? 2.15 -4.086 -22.797 1 94.81 123 TRP B O 1
ATOM 2228 N N . ASN B 1 124 ? 2.021 -3.887 -20.547 1 93.25 124 ASN B N 1
ATOM 2229 C CA . ASN B 1 124 ? 1.537 -5.246 -20.344 1 93.25 124 ASN B CA 1
ATOM 2230 C C . ASN B 1 124 ? 0.065 -5.379 -20.734 1 93.25 124 ASN B C 1
ATOM 2232 O O . ASN B 1 124 ? -0.777 -5.672 -19.875 1 93.25 124 ASN B O 1
ATOM 2236 N N . ARG B 1 125 ? -0.28 -5.363 -21.969 1 95.38 125 ARG B N 1
ATOM 2237 C CA . ARG B 1 125 ? -1.647 -5.301 -22.469 1 95.38 125 ARG B CA 1
ATOM 2238 C C . ARG B 1 125 ? -2.426 -6.559 -22.109 1 95.38 125 ARG B C 1
ATOM 2240 O O . ARG B 1 125 ? -3.58 -6.48 -21.688 1 95.38 125 ARG B O 1
ATOM 2247 N N . PRO B 1 126 ? -1.806 -7.715 -22.25 1 91.5 126 PRO B N 1
ATOM 2248 C CA . PRO B 1 126 ? -2.564 -8.922 -21.906 1 91.5 126 PRO B CA 1
ATOM 2249 C C . PRO B 1 126 ? -3.072 -8.906 -20.469 1 91.5 126 PRO B C 1
ATOM 2251 O O . PRO B 1 126 ? -4.234 -9.242 -20.219 1 91.5 126 PRO B O 1
ATOM 2254 N N . SER B 1 127 ? -2.191 -8.523 -19.547 1 92.69 127 SER B N 1
ATOM 2255 C CA . SER B 1 127 ? -2.607 -8.445 -18.156 1 92.69 127 SER B CA 1
ATOM 2256 C C . SER B 1 127 ? -3.672 -7.367 -17.953 1 92.69 127 SER B C 1
ATOM 2258 O O . SER B 1 127 ? -4.652 -7.586 -17.234 1 92.69 127 SER B O 1
ATOM 2260 N N . ILE B 1 128 ? -3.496 -6.258 -18.547 1 96.31 128 ILE B N 1
ATOM 2261 C CA . ILE B 1 128 ? -4.406 -5.125 -18.422 1 96.31 128 ILE B CA 1
ATOM 2262 C C . ILE B 1 128 ? -5.789 -5.516 -18.938 1 96.31 128 ILE B C 1
ATOM 2264 O O . ILE B 1 128 ? -6.801 -5.254 -18.281 1 96.31 128 ILE B O 1
ATOM 2268 N N . ASP B 1 129 ? -5.855 -6.18 -20.094 1 96.31 129 ASP B N 1
ATOM 2269 C CA . ASP B 1 129 ? -7.121 -6.66 -20.641 1 96.31 129 ASP B CA 1
ATOM 2270 C C . ASP B 1 129 ? -7.828 -7.582 -19.641 1 96.31 129 ASP B C 1
ATOM 2272 O O . ASP B 1 129 ? -9.047 -7.504 -19.484 1 96.31 129 ASP B O 1
ATOM 2276 N N . PHE B 1 130 ? -7.086 -8.414 -19.078 1 94.88 130 PHE B N 1
ATOM 2277 C CA . PHE B 1 130 ? -7.625 -9.336 -18.078 1 94.88 130 PHE B CA 1
ATOM 2278 C C . PHE B 1 130 ? -8.195 -8.578 -16.891 1 94.88 130 PHE B C 1
ATOM 2280 O O . PHE B 1 130 ? -9.328 -8.836 -16.469 1 94.88 130 PHE B O 1
ATOM 2287 N N . TYR B 1 131 ? -7.422 -7.609 -16.312 1 97.19 131 TYR B N 1
ATOM 2288 C CA . TYR B 1 131 ? -7.883 -6.832 -15.164 1 97.19 131 TYR B CA 1
ATOM 2289 C C . TYR B 1 131 ? -9.156 -6.066 -15.5 1 97.19 131 TYR B C 1
ATOM 2291 O O . TYR B 1 131 ? -10.102 -6.043 -14.711 1 97.19 131 TYR B O 1
ATOM 2299 N N . GLU B 1 132 ? -9.133 -5.465 -16.641 1 97.75 132 GLU B N 1
ATOM 2300 C CA . GLU B 1 132 ? -10.289 -4.684 -17.062 1 97.75 132 GLU B CA 1
ATOM 2301 C C . GLU B 1 132 ? -11.516 -5.57 -17.25 1 97.75 132 GLU B C 1
ATOM 2303 O O . GLU B 1 132 ? -12.648 -5.145 -17 1 97.75 132 GLU B O 1
ATOM 2308 N N . SER B 1 133 ? -11.281 -6.828 -17.703 1 96.69 133 SER B N 1
ATOM 2309 C CA . SER B 1 133 ? -12.375 -7.777 -17.875 1 96.69 133 SER B CA 1
ATOM 2310 C C . SER B 1 133 ? -13.016 -8.125 -16.531 1 96.69 133 SER B C 1
ATOM 2312 O O . SER B 1 133 ? -14.172 -8.547 -16.469 1 96.69 133 SER B O 1
ATOM 2314 N N . LEU B 1 134 ? -12.32 -7.957 -15.414 1 96.44 134 LEU B N 1
ATOM 2315 C CA . LEU B 1 134 ? -12.82 -8.211 -14.07 1 96.44 134 LEU B CA 1
ATOM 2316 C C . LEU B 1 134 ? -13.508 -6.977 -13.5 1 96.44 134 LEU B C 1
ATOM 2318 O O . LEU B 1 134 ? -14.07 -7.016 -12.406 1 96.44 134 LEU B O 1
ATOM 2322 N N . GLY B 1 135 ? -13.406 -5.848 -14.227 1 97.94 135 GLY B N 1
ATOM 2323 C CA . GLY B 1 135 ? -14.008 -4.605 -13.773 1 97.94 135 GLY B CA 1
ATOM 2324 C C . GLY B 1 135 ? -13.039 -3.713 -13.023 1 97.94 135 GLY B C 1
ATOM 2325 O O . GLY B 1 135 ? -13.438 -2.699 -12.445 1 97.94 135 GLY B O 1
ATOM 2326 N N . ALA B 1 136 ? -11.766 -4.098 -13.008 1 98.38 136 ALA B N 1
ATOM 2327 C CA . ALA B 1 136 ? -10.766 -3.215 -12.422 1 98.38 136 ALA B CA 1
ATOM 2328 C C . ALA B 1 136 ? -10.562 -1.965 -13.273 1 98.38 136 ALA B C 1
ATOM 2330 O O . ALA B 1 136 ? -10.68 -2.02 -14.5 1 98.38 136 ALA B O 1
ATOM 2331 N N . VAL B 1 137 ? -10.258 -0.843 -12.609 1 98.38 137 VAL B N 1
ATOM 2332 C CA . VAL B 1 137 ? -10.086 0.415 -13.328 1 98.38 137 VAL B CA 1
ATOM 2333 C C . VAL B 1 137 ? -8.719 1.011 -13.016 1 98.38 137 VAL B C 1
ATOM 2335 O O . VAL B 1 137 ? -8.227 0.899 -11.891 1 98.38 137 VAL B O 1
ATOM 2338 N N . PRO B 1 138 ? -8.117 1.652 -14.008 1 97.94 138 PRO B N 1
ATOM 2339 C CA . PRO B 1 138 ? -6.844 2.326 -13.758 1 97.94 138 PRO B CA 1
ATOM 2340 C C . PRO B 1 138 ? -7.008 3.617 -12.953 1 97.94 138 PRO B C 1
ATOM 2342 O O . PRO B 1 138 ? -7.984 4.348 -13.148 1 97.94 138 PRO B O 1
ATOM 2345 N N . MET B 1 139 ? -6.191 3.865 -12.008 1 96.81 139 MET B N 1
ATOM 2346 C CA . MET B 1 139 ? -6.121 5.16 -11.344 1 96.81 139 MET B CA 1
ATOM 2347 C C . MET B 1 139 ? -5.332 6.164 -12.18 1 96.81 139 MET B C 1
ATOM 2349 O O . MET B 1 139 ? -4.203 6.512 -11.828 1 96.81 139 MET B O 1
ATOM 2353 N N . THR B 1 140 ? -6.117 6.586 -13.18 1 94.38 140 THR B N 1
ATOM 2354 C CA . THR B 1 140 ? -5.5 7.523 -14.109 1 94.38 140 THR B CA 1
ATOM 2355 C C . THR B 1 140 ? -5.379 8.906 -13.484 1 94.38 140 THR B C 1
ATOM 2357 O O . THR B 1 140 ? -6.215 9.305 -12.664 1 94.38 140 THR B O 1
ATOM 2360 N N . GLY B 1 141 ? -4.332 9.656 -13.695 1 94.06 141 GLY B N 1
ATOM 2361 C CA . GLY B 1 141 ? -4.137 11 -13.18 1 94.06 141 GLY B CA 1
ATOM 2362 C C . GLY B 1 141 ? -3.271 11.039 -11.938 1 94.06 141 GLY B C 1
ATOM 2363 O O . GLY B 1 141 ? -2.967 12.117 -11.414 1 94.06 141 GLY B O 1
ATOM 2364 N N . TRP B 1 142 ? -2.992 9.859 -11.453 1 96.12 142 TRP B N 1
ATOM 2365 C CA . TRP B 1 142 ? -2.119 9.75 -10.289 1 96.12 142 TRP B CA 1
ATOM 2366 C C . TRP B 1 142 ? -0.806 9.062 -10.648 1 96.12 142 TRP B C 1
ATOM 2368 O O . TRP B 1 142 ? -0.79 8.117 -11.438 1 96.12 142 TRP B O 1
ATOM 2378 N N . THR B 1 143 ? 0.204 9.516 -10.062 1 97.62 143 THR B N 1
ATOM 2379 C CA . THR B 1 143 ? 1.5 8.859 -10.211 1 97.62 143 THR B CA 1
ATOM 2380 C C . THR B 1 143 ? 2.09 8.508 -8.852 1 97.62 143 THR B C 1
ATOM 2382 O O . THR B 1 143 ? 2.062 9.32 -7.926 1 97.62 143 THR B O 1
ATOM 2385 N N . VAL B 1 144 ? 2.529 7.277 -8.742 1 98.25 144 VAL B N 1
ATOM 2386 C CA . VAL B 1 144 ? 3.213 6.863 -7.52 1 98.25 144 VAL B CA 1
ATOM 2387 C C . VAL B 1 144 ? 4.613 7.473 -7.477 1 98.25 144 VAL B C 1
ATOM 2389 O O . VAL B 1 144 ? 5.34 7.438 -8.477 1 98.25 144 VAL B O 1
ATOM 2392 N N . TYR B 1 145 ? 4.969 8.094 -6.406 1 98.62 145 TYR B N 1
ATOM 2393 C CA . TYR B 1 145 ? 6.316 8.562 -6.121 1 98.62 145 TYR B CA 1
ATOM 2394 C C . TYR B 1 145 ? 6.973 7.723 -5.031 1 98.62 145 TYR B C 1
ATOM 2396 O O . TYR B 1 145 ? 6.285 7.164 -4.176 1 98.62 145 TYR B O 1
ATOM 2404 N N . ARG B 1 146 ? 8.297 7.656 -5.145 1 98.44 146 ARG B N 1
ATOM 2405 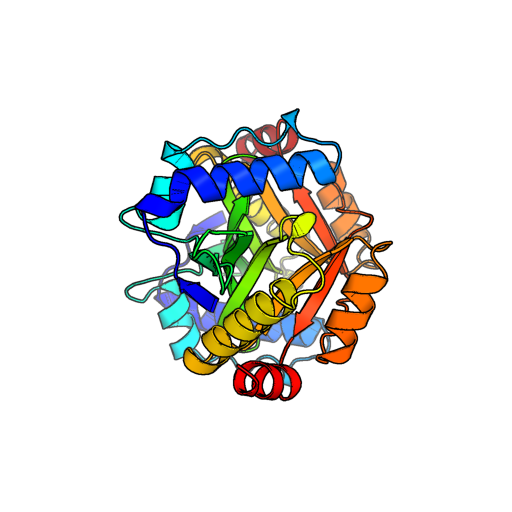C CA . ARG B 1 146 ? 9.039 6.82 -4.207 1 98.44 146 ARG B CA 1
ATOM 2406 C C . ARG B 1 146 ? 10.32 7.512 -3.75 1 98.44 146 ARG B C 1
ATOM 2408 O O . ARG B 1 146 ? 11 8.164 -4.547 1 98.44 146 ARG B O 1
ATOM 2415 N N . LEU B 1 147 ? 10.547 7.457 -2.48 1 98.38 147 LEU B N 1
ATOM 2416 C CA . LEU B 1 147 ? 11.789 7.879 -1.848 1 98.38 147 LEU B CA 1
ATOM 2417 C C . LEU B 1 147 ? 12.57 6.68 -1.321 1 98.38 147 LEU B C 1
ATOM 2419 O O . LEU B 1 147 ? 12.062 5.93 -0.481 1 98.38 147 LEU B O 1
ATOM 2423 N N . THR B 1 148 ? 13.844 6.43 -1.834 1 97.81 148 THR B N 1
ATOM 2424 C CA . THR B 1 148 ? 14.648 5.27 -1.466 1 97.81 148 THR B CA 1
ATOM 2425 C C . THR B 1 148 ? 16.125 5.645 -1.36 1 97.81 148 THR B C 1
ATOM 2427 O O . THR B 1 148 ? 16.516 6.77 -1.689 1 97.81 148 THR B O 1
ATOM 2430 N N . GLY B 1 149 ? 16.891 4.699 -0.88 1 96.62 149 GLY B N 1
ATOM 2431 C CA . GLY B 1 149 ? 18.344 4.812 -0.907 1 96.62 149 GLY B CA 1
ATOM 2432 C C . GLY B 1 149 ? 18.859 6.062 -0.219 1 96.62 149 GLY B C 1
ATOM 2433 O O . GLY B 1 149 ? 18.453 6.379 0.898 1 96.62 149 GLY B O 1
ATOM 2434 N N . ASP B 1 150 ? 19.781 6.723 -0.941 1 97.44 150 ASP B N 1
ATOM 2435 C CA . ASP B 1 150 ? 20.453 7.887 -0.378 1 97.44 150 ASP B CA 1
ATOM 2436 C C . ASP B 1 150 ? 19.469 9.023 -0.125 1 97.44 150 ASP B C 1
ATOM 2438 O O . ASP B 1 150 ? 19.609 9.758 0.858 1 97.44 150 ASP B O 1
ATOM 2442 N N . ALA B 1 151 ? 18.578 9.133 -1.007 1 98 151 ALA B N 1
ATOM 2443 C CA . ALA B 1 151 ? 17.609 10.203 -0.855 1 98 151 ALA B CA 1
ATOM 2444 C C . ALA B 1 151 ? 16.75 10 0.396 1 98 151 ALA B C 1
ATOM 2446 O O . ALA B 1 151 ? 16.469 10.961 1.119 1 98 151 ALA B O 1
ATOM 2447 N N . LEU B 1 152 ? 16.359 8.742 0.631 1 98.31 152 LEU B N 1
ATOM 2448 C CA . LEU B 1 152 ? 15.602 8.438 1.834 1 98.31 152 LEU B CA 1
ATOM 2449 C C . LEU B 1 152 ? 16.422 8.695 3.088 1 98.31 152 LEU B C 1
ATOM 2451 O O . LEU B 1 152 ? 15.945 9.312 4.039 1 98.31 152 LEU B O 1
ATOM 2455 N N . ALA B 1 153 ? 17.656 8.25 3.082 1 97.88 153 ALA B N 1
ATOM 2456 C CA . ALA B 1 153 ? 18.547 8.469 4.219 1 97.88 153 ALA B CA 1
ATOM 2457 C C . ALA B 1 153 ? 18.719 9.961 4.496 1 97.88 153 ALA B C 1
ATOM 2459 O O . ALA B 1 153 ? 18.672 10.398 5.648 1 97.88 153 ALA B O 1
ATOM 2460 N N . ALA B 1 154 ? 18.906 10.734 3.436 1 97.88 154 ALA B N 1
ATOM 2461 C CA . ALA B 1 154 ? 19.094 12.172 3.572 1 97.88 154 ALA B CA 1
ATOM 2462 C C . ALA B 1 154 ? 17.844 12.852 4.113 1 97.88 154 ALA B C 1
ATOM 2464 O O . ALA B 1 154 ? 17.922 13.703 5 1 97.88 154 ALA B O 1
ATOM 2465 N N . ALA B 1 155 ? 16.719 12.43 3.58 1 97.19 155 ALA B N 1
ATOM 2466 C CA . ALA B 1 155 ? 15.461 13 4.039 1 97.19 155 ALA B CA 1
ATOM 2467 C C . ALA B 1 155 ? 15.219 12.68 5.512 1 97.19 155 ALA B C 1
ATOM 2469 O O . ALA B 1 155 ? 14.766 13.539 6.277 1 97.19 155 ALA B O 1
ATOM 2470 N N . GLY B 1 156 ? 15.492 11.422 5.895 1 96.31 156 GLY B N 1
ATOM 2471 C CA . GLY B 1 156 ? 15.281 10.992 7.27 1 96.31 156 GLY B CA 1
ATOM 2472 C C . GLY B 1 156 ? 16.203 11.695 8.25 1 96.31 156 GLY B C 1
ATOM 2473 O O . GLY B 1 156 ? 15.922 11.727 9.453 1 96.31 156 GLY B O 1
ATOM 2474 N N . ALA B 1 157 ? 17.297 12.258 7.762 1 94.88 157 ALA B N 1
ATOM 2475 C CA . ALA B 1 157 ? 18.281 12.914 8.617 1 94.88 157 ALA B CA 1
ATOM 2476 C C . ALA B 1 157 ? 17.938 14.391 8.82 1 94.88 157 ALA B C 1
ATOM 2478 O O . ALA B 1 157 ? 18.562 15.07 9.641 1 94.88 157 ALA B O 1
ATOM 2479 N N . ARG B 1 158 ? 17 14.867 8.016 1 87.44 158 ARG B N 1
ATOM 2480 C CA . ARG B 1 158 ? 16.672 16.297 8.047 1 87.44 158 ARG B CA 1
ATOM 2481 C C . ARG B 1 158 ? 15.617 16.578 9.109 1 87.44 158 ARG B C 1
ATOM 2483 O O . ARG B 1 158 ? 15.164 17.719 9.25 1 87.44 158 ARG B O 1
ATOM 2490 N N . THR B 1 159 ? 15.164 15.656 9.875 1 76 159 THR B N 1
ATOM 2491 C CA . THR B 1 159 ? 14.148 15.93 10.875 1 76 159 THR B CA 1
ATOM 2492 C C . THR B 1 159 ? 14.781 16.453 12.164 1 76 159 THR B C 1
ATOM 2494 O O . THR B 1 159 ? 15.953 16.188 12.438 1 76 159 THR B O 1
#

Sequence (318 aa):
MIRTAVASDVPVIREFIRELAEYEKEPQEAVATDEQLHTALFGPDPALFGLIAEDDATGEPVGFAVWFRNFSTWRGTHGVYLEDLYVRPEARGGGHGKALLLELARIAVERGYSRVEWSVLDWNRPSIDFYESLGAVPMTGWTVYRLTGDALAAAGARTMIRTAVASDVPVIREFIRELAEYEKEPQEAVATDEQLHTALFGPDPALFGLIAEDDATGEPVGFAVWFRNFSTWRGTHGVYLEDLYVRPEARGGGHGKALLLELARIAVERGYSRVEWSVLDWNRPSIDFYESLGAVPMTGWTVYRLTGDALAAAGART

Foldseek 3Di:
DKDWDDLVCLVVVLVQVLVVCVVVVRNVVSPDDSVNSSCCDPNPDHFKTKMFDADPVPRDTFWMWMWGWDADPVVGFIAIETEDTDGHPVCPPVCRSVVRVVVSVVVCVVVVHDDYDYDDDPVPVVVVVVCVVVVDDDPPPDDDDDADDPRVVVVVVVD/DKDWDDLVCLVVVLVQVLVVCVVVVRNVVSPDDSVNSSCCDPNPDHFKTKMFDADPVPRDTFWMWMWGWDADPVVGFIAIETEDTDGHPVCPPVCRSVVRVVVSVVVCVVVVHDDYDYDDDPVPVVVVVVCVVVVDDDPPPDDDDDQDDPRVVVVVVVD

Solvent-accessible surface area (backbone atoms only — not comparable to full-atom values): 16615 Å² total; per-residue (Å²): 84,78,43,76,56,53,81,87,41,38,65,59,51,53,48,51,50,40,53,49,24,47,73,72,72,41,45,87,57,44,64,38,46,61,65,40,46,40,42,38,50,66,36,97,76,50,62,35,43,48,36,33,27,29,38,79,89,77,63,44,78,43,30,38,37,36,31,27,50,41,70,37,76,31,68,33,31,46,23,40,32,48,73,46,76,49,57,40,78,92,54,55,92,70,50,54,64,59,51,52,54,24,45,51,30,28,52,25,54,75,70,63,27,61,34,40,34,37,71,40,56,66,82,45,51,73,61,49,53,53,43,46,73,53,53,30,43,71,50,76,60,49,41,42,33,38,29,40,66,69,34,26,54,52,38,24,64,68,100,84,77,43,75,56,53,80,85,41,40,66,58,52,53,48,50,50,40,54,48,24,47,73,70,74,42,45,87,56,44,65,39,46,60,66,39,44,40,40,38,51,66,37,98,77,49,61,36,44,48,36,32,29,28,38,80,88,77,64,44,78,44,32,39,37,36,32,27,50,41,69,36,76,31,69,32,32,46,23,39,31,47,72,46,77,50,58,40,79,92,54,55,92,70,50,55,66,57,49,52,53,26,46,51,30,27,52,24,53,74,70,63,27,62,34,40,34,36,71,42,56,67,83,45,50,72,61,49,53,53,44,45,73,54,54,32,42,71,51,76,62,49,41,43,33,38,28,40,66,69,32,26,51,53,38,22,64,70,101